Protein AF-A0A926T6Z1-F1 (afdb_monomer_lite)

Sequence (284 aa):
MKGFGYSREKSLIAKAIKTHDVAVVDKQISEFEQRISAKQMASLLFEVIETLPAEDKIWAYSNLLPQEALQEMYQEAVTLLYKLLIEHGFEAGRDFSTSEQGLKMSRQASETLLKELPADFQANFDDMVTSGVIVIQDESPIDVLEAQLGVPFVENLLQRIERRLPDLTDSEACTYLYNIFEGVEAQTGISVVDLVSSRLQGNKRLGKLFQMMEKGETEENIDWMFDLVCAAGGEAQLQPDPEDAGNWILSRQAIELLDKVYLGERPVASLIEAAELIEKLEEG

Radius of gyration: 25.49 Å; chains: 1; bounding box: 52×36×88 Å

Structure (mmCIF, N/CA/C/O backbone):
data_AF-A0A926T6Z1-F1
#
_entry.id   AF-A0A926T6Z1-F1
#
loop_
_atom_site.group_PDB
_atom_site.id
_atom_site.type_symbol
_atom_site.label_atom_id
_atom_site.label_alt_id
_atom_site.label_comp_id
_atom_site.label_asym_id
_atom_site.label_entity_id
_atom_site.label_seq_id
_atom_site.pdbx_PDB_ins_code
_atom_site.Cartn_x
_atom_site.Cartn_y
_atom_site.Cartn_z
_atom_site.occupancy
_atom_site.B_iso_or_equiv
_atom_site.auth_seq_id
_atom_site.auth_comp_id
_atom_site.auth_asym_id
_atom_site.auth_atom_id
_atom_site.pdbx_PDB_model_num
ATOM 1 N N . MET A 1 1 ? 9.199 7.256 -40.334 1.00 40.31 1 MET A N 1
ATOM 2 C CA . MET A 1 1 ? 10.397 8.127 -40.336 1.00 40.31 1 MET A CA 1
ATOM 3 C C . MET A 1 1 ? 11.540 7.355 -40.984 1.00 40.31 1 MET A C 1
ATOM 5 O O . MET A 1 1 ? 11.706 6.189 -40.666 1.00 40.31 1 MET A O 1
ATOM 9 N N . LYS A 1 2 ? 12.234 7.932 -41.975 1.00 37.78 2 LYS A N 1
ATOM 10 C CA . LYS A 1 2 ? 13.322 7.257 -42.708 1.00 37.78 2 LYS A CA 1
ATOM 11 C C . LYS A 1 2 ? 14.575 7.221 -41.824 1.00 37.78 2 LYS A C 1
ATOM 13 O O . LYS A 1 2 ? 15.067 8.283 -41.460 1.00 37.78 2 LYS A O 1
ATOM 18 N N . GLY A 1 3 ? 15.057 6.023 -41.490 1.00 43.31 3 GLY A N 1
ATOM 19 C CA . GLY A 1 3 ? 16.275 5.824 -40.704 1.00 43.31 3 GLY A CA 1
ATOM 20 C C . GLY A 1 3 ? 17.491 6.412 -41.417 1.00 43.31 3 GLY A C 1
ATOM 21 O O . GLY A 1 3 ? 17.829 5.998 -42.525 1.00 43.31 3 GLY A O 1
ATOM 22 N N . PHE A 1 4 ? 18.132 7.399 -40.796 1.00 51.03 4 PHE A N 1
ATOM 23 C CA . PHE A 1 4 ? 19.460 7.842 -41.206 1.00 51.03 4 PHE A CA 1
ATOM 24 C C . PHE A 1 4 ? 20.493 6.793 -40.765 1.00 51.03 4 PHE A C 1
ATOM 26 O O . PHE A 1 4 ? 20.407 6.230 -39.674 1.00 51.03 4 PHE A O 1
ATOM 33 N N . GLY A 1 5 ? 21.432 6.480 -41.660 1.00 63.22 5 GLY A N 1
ATOM 34 C CA . GLY A 1 5 ? 22.390 5.386 -41.522 1.00 63.22 5 GLY A CA 1
ATOM 35 C C . GLY A 1 5 ? 23.471 5.653 -40.479 1.00 63.22 5 GLY A C 1
ATOM 36 O O . GLY A 1 5 ? 24.547 6.121 -40.824 1.00 63.22 5 GLY A O 1
ATOM 37 N N . TYR A 1 6 ? 23.193 5.288 -39.230 1.00 79.62 6 TYR A N 1
ATOM 38 C CA . TYR A 1 6 ? 24.162 5.258 -38.128 1.00 79.62 6 TYR A CA 1
ATOM 39 C C . TYR A 1 6 ? 24.612 3.827 -37.796 1.00 79.62 6 TYR A C 1
ATOM 41 O O . TYR A 1 6 ? 24.846 3.489 -36.642 1.00 79.62 6 TYR A O 1
ATOM 49 N N . SER A 1 7 ? 24.666 2.920 -38.780 1.00 82.88 7 SER A N 1
ATOM 50 C CA . SER A 1 7 ? 24.918 1.490 -38.519 1.00 82.88 7 SER A CA 1
ATOM 51 C C . SER A 1 7 ? 26.255 1.237 -37.816 1.00 82.88 7 SER A C 1
ATOM 53 O O . SER A 1 7 ? 26.350 0.351 -36.965 1.00 82.88 7 SER A O 1
ATOM 55 N N . ARG A 1 8 ? 27.277 2.041 -38.131 1.00 87.81 8 ARG A N 1
ATOM 56 C CA . ARG A 1 8 ? 28.591 1.970 -37.489 1.00 87.81 8 ARG A CA 1
ATOM 57 C C . ARG A 1 8 ? 28.530 2.472 -36.050 1.00 87.81 8 ARG A C 1
ATOM 59 O O . ARG A 1 8 ? 29.040 1.802 -35.159 1.00 87.81 8 ARG A O 1
ATOM 66 N N . GLU A 1 9 ? 27.915 3.626 -35.831 1.00 89.19 9 GLU A N 1
ATOM 67 C CA . GLU A 1 9 ? 27.758 4.244 -34.517 1.00 89.19 9 GLU A CA 1
ATOM 68 C C . GLU A 1 9 ? 26.947 3.331 -33.588 1.00 89.19 9 GLU A C 1
ATOM 70 O O . GLU A 1 9 ? 27.399 3.040 -32.484 1.00 89.19 9 GLU A O 1
ATOM 75 N N . LYS A 1 10 ? 25.841 2.750 -34.077 1.00 91.00 10 LYS A N 1
ATOM 76 C CA . LYS A 1 10 ? 25.052 1.745 -33.345 1.00 91.00 10 LYS A CA 1
ATOM 77 C C . LYS A 1 10 ? 25.894 0.560 -32.891 1.00 91.00 10 LYS A C 1
ATOM 79 O O . LYS A 1 10 ? 25.838 0.169 -31.731 1.00 91.00 10 LYS A O 1
ATOM 84 N N . SER A 1 11 ? 26.703 0.002 -33.794 1.00 91.62 11 SER A N 1
ATOM 85 C CA . SER A 1 11 ? 27.570 -1.134 -33.469 1.00 91.62 11 SER A CA 1
ATOM 86 C C . SER A 1 11 ? 28.644 -0.778 -32.439 1.00 91.62 11 SER A C 1
ATOM 88 O O . SER A 1 11 ? 29.014 -1.641 -31.643 1.00 91.62 11 SER A O 1
ATOM 90 N N . LEU A 1 12 ? 29.172 0.448 -32.469 1.00 92.50 12 LEU A N 1
ATOM 91 C CA . LEU A 1 12 ? 30.180 0.907 -31.513 1.00 92.50 12 LEU A CA 1
ATOM 92 C C . LEU A 1 12 ? 29.571 1.127 -30.128 1.00 92.50 12 LEU A C 1
ATOM 94 O O . LEU A 1 12 ? 30.141 0.652 -29.152 1.00 92.50 12 LEU A O 1
ATOM 98 N N . ILE A 1 13 ? 28.394 1.753 -30.055 1.00 92.31 13 ILE A N 1
ATOM 99 C CA . ILE A 1 13 ? 27.649 1.932 -28.801 1.00 92.31 13 ILE A CA 1
ATOM 100 C C . ILE A 1 13 ? 27.274 0.567 -28.218 1.00 92.31 13 ILE A C 1
ATOM 102 O O . ILE A 1 13 ? 27.578 0.306 -27.063 1.00 92.31 13 ILE A O 1
ATOM 106 N N . ALA A 1 14 ? 26.715 -0.349 -29.017 1.00 93.00 14 ALA A N 1
ATOM 107 C CA . ALA A 1 14 ? 26.358 -1.691 -28.550 1.00 93.00 14 ALA A CA 1
ATOM 108 C C . ALA A 1 14 ? 27.569 -2.455 -27.991 1.00 93.00 14 ALA A C 1
ATOM 110 O O . ALA A 1 14 ? 27.465 -3.167 -26.997 1.00 93.00 14 ALA A O 1
ATOM 111 N N . LYS A 1 15 ? 28.738 -2.308 -28.626 1.00 94.00 15 LYS A N 1
ATOM 112 C CA . LYS A 1 15 ? 29.978 -2.931 -28.154 1.00 94.00 15 LYS A CA 1
ATOM 113 C C . LYS A 1 15 ? 30.497 -2.284 -26.870 1.00 94.00 15 LYS A C 1
ATOM 115 O O . LYS A 1 15 ? 31.029 -3.004 -26.035 1.00 94.00 15 LYS A O 1
ATOM 120 N N . ALA A 1 16 ? 30.369 -0.965 -26.738 1.00 93.25 16 ALA A N 1
ATOM 121 C CA . ALA A 1 16 ? 30.718 -0.251 -25.516 1.00 93.25 16 ALA A CA 1
ATOM 122 C C . ALA A 1 16 ? 29.797 -0.665 -24.360 1.00 93.25 16 ALA A C 1
ATOM 124 O O . ALA A 1 16 ? 30.285 -0.961 -23.281 1.00 93.25 16 ALA A O 1
ATOM 125 N N . ILE A 1 17 ? 28.488 -0.789 -24.599 1.00 92.25 17 ILE A N 1
ATOM 126 C CA . ILE A 1 17 ? 27.531 -1.227 -23.573 1.00 92.25 17 ILE A CA 1
ATOM 127 C C . ILE A 1 17 ? 27.892 -2.617 -23.040 1.00 92.25 17 ILE A C 1
ATOM 129 O O . ILE A 1 17 ? 27.922 -2.808 -21.834 1.00 92.25 17 ILE A O 1
ATOM 133 N N . LYS A 1 18 ? 28.296 -3.550 -23.909 1.00 92.06 18 LYS A N 1
ATOM 134 C CA . LYS A 1 18 ? 28.734 -4.905 -23.516 1.00 92.06 18 LYS A CA 1
ATOM 135 C C . LYS A 1 18 ? 29.949 -4.965 -22.590 1.00 92.06 18 LYS A C 1
ATOM 137 O O . LYS A 1 18 ? 30.283 -6.047 -22.117 1.00 92.06 18 LYS A O 1
ATOM 142 N N . THR A 1 19 ? 30.671 -3.863 -22.384 1.00 93.31 19 THR A N 1
ATOM 143 C CA . THR A 1 19 ? 31.770 -3.841 -21.410 1.00 93.31 19 THR A CA 1
ATOM 144 C C . THR A 1 19 ? 31.290 -3.560 -19.990 1.00 93.31 19 THR A C 1
ATOM 146 O O . THR A 1 19 ? 32.108 -3.665 -19.081 1.00 93.31 19 THR A O 1
ATOM 149 N N . HIS A 1 20 ? 30.018 -3.176 -19.808 1.00 88.38 20 HIS A N 1
ATOM 150 C CA . HIS A 1 20 ? 29.427 -2.726 -18.539 1.00 88.38 20 HIS A CA 1
ATOM 151 C C . HIS A 1 20 ? 30.291 -1.679 -17.809 1.00 88.38 20 HIS A C 1
ATOM 153 O O . HIS A 1 20 ? 30.367 -1.649 -16.583 1.00 88.38 20 HIS A O 1
ATOM 159 N N . ASP A 1 21 ? 30.949 -0.802 -18.575 1.00 92.00 21 ASP A N 1
ATOM 160 C CA . ASP A 1 21 ? 31.811 0.267 -18.062 1.00 92.00 21 ASP A CA 1
ATOM 161 C C . ASP A 1 21 ? 31.280 1.622 -18.539 1.00 92.00 21 ASP A C 1
ATOM 163 O O . ASP A 1 21 ? 31.359 1.960 -19.725 1.00 92.00 21 ASP A O 1
ATOM 167 N N . VAL A 1 22 ? 30.744 2.400 -17.597 1.00 89.44 22 VAL A N 1
ATOM 168 C CA . VAL A 1 22 ? 30.157 3.722 -17.854 1.00 89.44 22 VAL A CA 1
ATOM 169 C C . VAL A 1 22 ? 31.165 4.657 -18.519 1.00 89.44 22 VAL A C 1
ATOM 171 O O . VAL A 1 22 ? 30.815 5.336 -19.477 1.00 89.44 22 VAL A O 1
ATOM 174 N N . ALA A 1 23 ? 32.441 4.634 -18.121 1.00 92.19 23 ALA A N 1
ATOM 175 C CA . ALA A 1 23 ? 33.447 5.530 -18.689 1.00 92.19 23 ALA A CA 1
ATOM 176 C C . ALA A 1 23 ? 33.743 5.214 -20.165 1.00 92.19 23 ALA A C 1
ATOM 178 O O . ALA A 1 23 ? 34.025 6.116 -20.962 1.00 92.19 23 ALA A O 1
ATOM 179 N N . VAL A 1 24 ? 33.675 3.934 -20.547 1.00 92.75 24 VAL A N 1
ATOM 180 C CA . VAL A 1 24 ? 33.836 3.499 -21.944 1.00 92.75 24 VAL A CA 1
ATOM 181 C C . VAL A 1 24 ? 32.649 3.960 -22.784 1.00 92.75 24 VAL A C 1
ATOM 183 O O . VAL A 1 24 ? 32.845 4.455 -23.899 1.00 92.75 24 VAL A O 1
ATOM 186 N N . VAL A 1 25 ? 31.434 3.833 -22.249 1.00 91.00 25 VAL A N 1
ATOM 187 C CA . VAL A 1 25 ? 30.209 4.256 -22.935 1.00 91.00 25 VAL A CA 1
ATOM 188 C C . VAL A 1 25 ? 30.132 5.778 -23.046 1.00 91.00 25 VAL A C 1
ATOM 190 O O . VAL A 1 25 ? 29.943 6.279 -24.152 1.00 91.00 25 VAL A O 1
ATOM 193 N N . ASP A 1 26 ? 30.384 6.516 -21.967 1.00 90.81 26 ASP A N 1
ATOM 194 C CA . ASP A 1 26 ? 30.372 7.984 -21.934 1.00 90.81 26 ASP A CA 1
ATOM 195 C C . ASP A 1 26 ? 31.371 8.587 -22.908 1.00 90.81 26 ASP A C 1
ATOM 197 O O . ASP A 1 26 ? 31.056 9.533 -23.635 1.00 90.81 26 ASP A O 1
ATOM 201 N N . LYS A 1 27 ? 32.577 8.012 -22.979 1.00 92.62 27 LYS A N 1
ATOM 202 C CA . LYS A 1 27 ? 33.567 8.414 -23.977 1.00 92.62 27 LYS A CA 1
ATOM 203 C C . LYS A 1 27 ? 33.012 8.231 -25.387 1.00 92.62 27 LYS A C 1
ATOM 205 O O . LYS A 1 27 ? 33.147 9.123 -26.224 1.00 92.62 27 LYS A O 1
ATOM 210 N N . GLN A 1 28 ? 32.381 7.088 -25.648 1.00 91.56 28 GLN A N 1
ATOM 211 C CA . GLN A 1 28 ? 31.838 6.779 -26.963 1.00 91.56 28 GLN A CA 1
ATOM 212 C C . GLN A 1 28 ? 30.644 7.678 -27.327 1.00 91.56 28 GLN A C 1
ATOM 214 O O . GLN A 1 28 ? 30.549 8.104 -28.478 1.00 91.56 28 GLN A O 1
ATOM 219 N N . ILE A 1 29 ? 29.773 7.999 -26.364 1.00 89.12 29 ILE A N 1
ATOM 220 C CA . ILE A 1 29 ? 28.645 8.931 -26.517 1.00 89.12 29 ILE A CA 1
ATOM 221 C C . ILE A 1 29 ? 29.164 10.351 -26.773 1.00 89.12 29 ILE A C 1
ATOM 223 O O . ILE A 1 29 ? 28.780 10.967 -27.767 1.00 89.12 29 ILE A O 1
ATOM 227 N N . SER A 1 30 ? 30.109 10.829 -25.960 1.00 89.25 30 SER A N 1
ATOM 228 C CA . SER A 1 30 ? 30.698 12.173 -26.073 1.00 89.25 30 SER A CA 1
ATOM 229 C C . SER A 1 30 ? 31.347 12.418 -27.440 1.00 89.25 30 SER A C 1
ATOM 231 O O . SER A 1 30 ? 31.275 13.517 -27.989 1.00 89.25 30 SER A O 1
ATOM 233 N N . GLU A 1 31 ? 31.978 11.395 -28.027 1.00 90.44 31 GLU A N 1
ATOM 234 C CA . GLU A 1 31 ? 32.537 11.464 -29.384 1.00 90.44 31 GLU A CA 1
ATOM 235 C C . GLU A 1 31 ? 31.452 11.660 -30.461 1.00 90.44 31 GLU A C 1
ATOM 237 O O . GLU A 1 31 ? 31.697 12.309 -31.484 1.00 90.44 31 GLU A O 1
ATOM 242 N N . PHE A 1 32 ? 30.248 11.122 -30.253 1.00 88.12 32 PHE A N 1
ATOM 243 C CA . PHE A 1 32 ? 29.134 11.256 -31.193 1.00 88.12 32 PHE A CA 1
ATOM 244 C C . PHE A 1 32 ? 28.328 12.535 -30.990 1.00 88.12 32 PHE A C 1
ATOM 246 O O . PHE A 1 32 ? 27.926 13.143 -31.983 1.00 88.12 32 PHE A O 1
ATOM 253 N N . GLU A 1 33 ? 28.171 13.012 -29.758 1.00 87.75 33 GLU A N 1
ATOM 254 C CA . GLU A 1 33 ? 27.505 14.289 -29.459 1.00 87.75 33 GLU A CA 1
ATOM 255 C C . GLU A 1 33 ? 28.215 15.503 -30.080 1.00 87.75 33 GLU A C 1
ATOM 257 O O . GLU A 1 33 ? 27.587 16.520 -30.362 1.00 87.75 33 GLU A O 1
ATOM 262 N N . GLN A 1 34 ? 29.505 15.383 -30.417 1.00 89.88 34 GLN A N 1
ATOM 263 C CA . GLN A 1 34 ? 30.215 16.390 -31.221 1.00 89.88 34 GLN A CA 1
ATOM 264 C C . GLN A 1 34 ? 29.680 16.514 -32.658 1.00 89.88 34 GLN A C 1
ATOM 266 O O . GLN A 1 34 ? 29.968 17.492 -33.350 1.00 89.88 34 GLN A O 1
ATOM 271 N N . ARG A 1 35 ? 28.949 15.504 -33.145 1.00 88.62 35 ARG A N 1
ATOM 272 C CA . ARG A 1 35 ? 28.535 15.361 -34.550 1.00 88.62 35 ARG A CA 1
ATOM 273 C C . ARG A 1 35 ? 27.024 15.322 -34.745 1.00 88.62 35 ARG A C 1
ATOM 275 O O . ARG A 1 35 ? 26.569 15.615 -35.851 1.00 88.62 35 ARG A O 1
ATOM 282 N N . ILE A 1 36 ? 26.259 14.941 -33.725 1.00 87.44 36 ILE A N 1
ATOM 283 C CA . ILE A 1 36 ? 24.796 14.859 -33.777 1.00 87.44 36 ILE A CA 1
ATOM 284 C C . ILE A 1 36 ? 24.175 15.587 -32.588 1.00 87.44 36 ILE A C 1
ATOM 286 O O . ILE A 1 36 ? 24.788 15.721 -31.536 1.00 87.44 36 ILE A O 1
ATOM 290 N N . SER A 1 37 ? 22.941 16.067 -32.753 1.00 83.94 37 SER A N 1
ATOM 291 C CA . SER A 1 37 ? 22.220 16.713 -31.649 1.00 83.94 37 SER A CA 1
ATOM 292 C C . SER A 1 37 ? 21.901 15.724 -30.523 1.00 83.94 37 SER A C 1
ATOM 294 O O . SER A 1 37 ? 21.675 14.542 -30.784 1.00 83.94 37 SER A O 1
ATOM 296 N N . ALA A 1 38 ? 21.756 16.224 -29.292 1.00 75.50 38 ALA A N 1
ATOM 297 C CA . ALA A 1 38 ? 21.349 15.422 -28.133 1.00 75.50 38 ALA A CA 1
ATOM 298 C C . ALA A 1 38 ? 20.068 14.604 -28.395 1.00 75.50 38 ALA A C 1
ATOM 300 O O . ALA A 1 38 ? 19.992 13.425 -28.069 1.00 75.50 38 ALA A O 1
ATOM 301 N N . LYS A 1 39 ? 19.082 15.184 -29.097 1.00 72.31 39 LYS A N 1
ATOM 302 C CA . LYS A 1 39 ? 17.850 14.475 -29.485 1.00 72.31 39 LYS A CA 1
ATOM 303 C C . LYS A 1 39 ? 18.114 13.291 -30.425 1.00 72.31 39 LYS A C 1
ATOM 305 O O . LYS A 1 39 ? 17.459 12.258 -30.318 1.00 72.31 39 LYS A O 1
ATOM 310 N N . GLN A 1 40 ? 19.051 13.436 -31.362 1.00 81.62 40 GLN A N 1
ATOM 311 C CA . GLN A 1 40 ? 19.446 12.343 -32.256 1.00 81.62 40 GLN A CA 1
ATOM 312 C C . GLN A 1 40 ? 20.262 11.280 -31.514 1.00 81.62 40 GLN A C 1
ATOM 314 O O . GLN A 1 40 ? 20.083 10.101 -31.798 1.00 81.62 40 GLN A O 1
ATOM 319 N N . MET A 1 41 ? 21.105 11.683 -30.559 1.00 85.31 41 MET A N 1
ATOM 320 C CA . MET A 1 41 ? 21.872 10.767 -29.714 1.00 85.31 41 MET A CA 1
ATOM 321 C C . MET A 1 41 ? 20.959 9.933 -28.810 1.00 85.31 41 MET A C 1
ATOM 323 O O . MET A 1 41 ? 21.095 8.715 -28.780 1.00 85.31 41 MET A O 1
ATOM 327 N N . ALA A 1 42 ? 19.968 10.555 -28.165 1.00 76.44 42 ALA A N 1
ATOM 328 C CA . ALA A 1 42 ? 18.963 9.852 -27.368 1.00 76.44 42 ALA A CA 1
ATOM 329 C C . ALA A 1 42 ? 18.190 8.825 -28.213 1.00 76.44 42 ALA A C 1
ATOM 331 O O . ALA A 1 42 ? 18.109 7.657 -27.849 1.00 76.44 42 ALA A O 1
ATOM 332 N N . SER A 1 43 ? 17.702 9.223 -29.396 1.00 76.75 43 SER A N 1
ATOM 333 C CA . SER A 1 43 ? 17.035 8.297 -30.327 1.00 76.75 43 SER A CA 1
ATOM 334 C C . SER A 1 43 ? 17.948 7.139 -30.748 1.00 76.75 43 SER A C 1
ATOM 336 O O . SER A 1 43 ? 17.488 6.009 -30.872 1.00 76.75 43 SER A O 1
ATOM 338 N N . LEU A 1 44 ? 19.239 7.409 -30.966 1.00 85.50 44 LEU A N 1
ATOM 339 C CA . LEU A 1 44 ? 20.227 6.394 -31.319 1.00 85.50 44 LEU A CA 1
ATOM 340 C C . LEU A 1 44 ? 20.484 5.422 -30.161 1.00 85.50 44 LEU A C 1
ATOM 342 O O . LEU A 1 44 ? 20.578 4.224 -30.408 1.00 85.50 44 LEU A O 1
ATOM 346 N N . LEU A 1 45 ? 20.576 5.922 -28.925 1.00 83.94 45 LEU A N 1
ATOM 347 C CA . LEU A 1 45 ? 20.732 5.105 -27.720 1.00 83.94 45 LEU A CA 1
ATOM 348 C C . LEU A 1 45 ? 19.538 4.177 -27.531 1.00 83.94 45 LEU A C 1
ATOM 350 O O . LEU A 1 45 ? 19.753 2.978 -27.407 1.00 83.94 45 LEU A O 1
ATOM 354 N N . PHE A 1 46 ? 18.307 4.689 -27.615 1.00 81.62 46 PHE A N 1
ATOM 355 C CA . PHE A 1 46 ? 17.108 3.847 -27.546 1.00 81.62 46 PHE A CA 1
ATOM 356 C C . PHE A 1 46 ? 17.116 2.766 -28.631 1.00 81.62 46 PHE A C 1
ATOM 358 O O . PHE A 1 46 ? 16.961 1.589 -28.327 1.00 81.62 46 PHE A O 1
ATOM 365 N N . GLU A 1 47 ? 17.397 3.128 -29.887 1.00 85.25 47 GLU A N 1
ATOM 366 C CA . GLU A 1 47 ? 17.481 2.150 -30.979 1.00 85.25 47 GLU A CA 1
ATOM 367 C C . GLU A 1 47 ? 18.577 1.094 -30.769 1.00 85.25 47 GLU A C 1
ATOM 369 O O . GLU A 1 47 ? 18.423 -0.033 -31.235 1.00 85.25 47 GLU A O 1
ATOM 374 N N . VAL A 1 48 ? 19.694 1.439 -30.121 1.00 89.75 48 VAL A N 1
ATOM 375 C CA . VAL A 1 48 ? 20.747 0.471 -29.783 1.00 89.75 48 VAL A CA 1
ATOM 376 C C . VAL A 1 48 ? 20.292 -0.428 -28.647 1.00 89.75 48 VAL A C 1
ATOM 378 O O . VAL A 1 48 ? 20.369 -1.646 -28.803 1.00 89.75 48 VAL A O 1
ATOM 381 N N . ILE A 1 49 ? 19.804 0.157 -27.551 1.00 85.69 49 ILE A N 1
ATOM 382 C CA . ILE A 1 49 ? 19.365 -0.567 -26.358 1.00 85.69 49 ILE A CA 1
ATOM 383 C C . ILE A 1 49 ? 18.306 -1.599 -26.742 1.00 85.69 49 ILE A C 1
ATOM 385 O O . ILE A 1 49 ? 18.470 -2.764 -26.405 1.00 85.69 49 ILE A O 1
ATOM 389 N N . GLU A 1 50 ? 17.322 -1.244 -27.573 1.00 81.94 50 GLU A N 1
ATOM 390 C CA . GLU A 1 50 ? 16.279 -2.168 -28.048 1.00 81.94 50 GLU A CA 1
ATOM 391 C C . GLU A 1 50 ? 16.814 -3.431 -28.747 1.00 81.94 50 GLU A C 1
ATOM 393 O O . GLU A 1 50 ? 16.164 -4.478 -28.729 1.00 81.94 50 GLU A O 1
ATOM 398 N N . THR A 1 51 ? 18.017 -3.369 -29.323 1.00 85.50 51 THR A N 1
ATOM 399 C CA . THR A 1 51 ? 18.653 -4.503 -30.020 1.00 85.50 51 THR A CA 1
ATOM 400 C C . THR A 1 51 ? 19.570 -5.351 -29.137 1.00 85.50 51 THR A C 1
ATOM 402 O O . THR A 1 51 ? 20.116 -6.350 -29.613 1.00 85.50 51 THR A O 1
ATOM 405 N N . LEU A 1 52 ? 19.783 -4.957 -27.880 1.00 84.19 52 LEU A N 1
ATOM 406 C CA . LEU A 1 52 ? 20.669 -5.660 -26.956 1.00 84.19 52 LEU A CA 1
ATOM 407 C C . LEU A 1 52 ? 19.982 -6.867 -26.286 1.00 84.19 52 LEU A C 1
ATOM 409 O O . LEU A 1 52 ? 18.755 -6.904 -26.180 1.00 84.19 52 LEU A O 1
ATOM 413 N N . PRO A 1 53 ? 20.758 -7.861 -25.817 1.00 78.94 53 PRO A N 1
ATOM 414 C CA . PRO A 1 53 ? 20.275 -8.877 -24.880 1.00 78.94 53 PRO A CA 1
ATOM 415 C C . PRO A 1 53 ? 19.738 -8.256 -23.580 1.00 78.94 53 PRO A C 1
ATOM 417 O O . PRO A 1 53 ? 20.139 -7.152 -23.216 1.00 78.94 53 PRO A O 1
ATOM 420 N N . ALA A 1 54 ? 18.880 -8.982 -22.858 1.00 68.94 54 ALA A N 1
ATOM 421 C CA . ALA A 1 54 ? 18.220 -8.504 -21.639 1.00 68.94 54 ALA A CA 1
ATOM 422 C C . ALA A 1 54 ? 19.191 -7.977 -20.567 1.00 68.94 54 ALA A C 1
ATOM 424 O O . ALA A 1 54 ? 19.022 -6.864 -20.078 1.00 68.94 54 ALA A O 1
ATOM 425 N N . GLU A 1 55 ? 20.256 -8.724 -20.268 1.00 73.25 55 GLU A N 1
ATOM 426 C CA . GLU A 1 55 ? 21.277 -8.326 -19.286 1.00 73.25 55 GLU A CA 1
ATOM 427 C C . GLU A 1 55 ? 21.924 -6.971 -19.636 1.00 73.25 55 GLU A C 1
ATOM 429 O O . GLU A 1 55 ? 22.024 -6.076 -18.797 1.00 73.25 55 GLU A O 1
ATOM 434 N N . ASP A 1 56 ? 22.287 -6.784 -20.908 1.00 82.62 56 ASP A N 1
ATOM 435 C CA . ASP A 1 56 ? 22.883 -5.546 -21.415 1.00 82.62 56 ASP A CA 1
ATOM 436 C C . ASP A 1 56 ? 21.872 -4.386 -21.448 1.00 82.62 56 ASP A C 1
ATOM 438 O O . ASP A 1 56 ? 22.249 -3.234 -21.219 1.00 82.62 56 ASP A O 1
ATOM 442 N N . LYS A 1 57 ? 20.589 -4.673 -21.721 1.00 79.62 57 LYS A N 1
ATOM 443 C CA . LYS A 1 57 ? 19.493 -3.692 -21.655 1.00 79.62 57 LYS A CA 1
ATOM 444 C C . LYS A 1 57 ? 19.311 -3.171 -20.238 1.00 79.62 57 LYS A C 1
ATOM 446 O O . LYS A 1 57 ? 19.306 -1.959 -20.050 1.00 79.62 57 LYS A O 1
ATOM 451 N N . ILE A 1 58 ? 19.195 -4.071 -19.259 1.00 71.81 58 ILE A N 1
ATOM 452 C CA . ILE A 1 58 ? 19.020 -3.722 -17.843 1.00 71.81 58 ILE A CA 1
ATOM 453 C C . ILE A 1 58 ? 20.180 -2.838 -17.389 1.00 71.81 58 ILE A C 1
ATOM 455 O O . ILE A 1 58 ? 19.949 -1.745 -16.875 1.00 71.81 58 ILE A O 1
ATOM 459 N N . TRP A 1 59 ? 21.422 -3.254 -17.663 1.00 83.81 59 TRP A N 1
ATOM 460 C CA . TRP A 1 59 ? 22.593 -2.451 -17.316 1.00 83.81 59 TRP A CA 1
ATOM 461 C C . TRP A 1 59 ? 22.561 -1.066 -17.980 1.00 83.81 59 TRP A C 1
ATOM 463 O O . TRP A 1 59 ? 22.801 -0.060 -17.308 1.00 83.81 59 TRP A O 1
ATOM 473 N N . ALA A 1 60 ? 22.242 -0.999 -19.278 1.00 84.75 60 ALA A N 1
ATOM 474 C CA . ALA A 1 60 ? 22.188 0.255 -20.024 1.00 84.75 60 ALA A CA 1
ATOM 475 C C . ALA A 1 60 ? 21.111 1.202 -19.490 1.00 84.75 60 ALA A C 1
ATOM 477 O O . ALA A 1 60 ? 21.381 2.390 -19.330 1.00 84.75 60 ALA A O 1
ATOM 478 N N . TYR A 1 61 ? 19.920 0.689 -19.175 1.00 77.38 61 TYR A N 1
ATOM 479 C CA . TYR A 1 61 ? 18.880 1.479 -18.532 1.00 77.38 61 TYR A CA 1
ATOM 480 C C . TYR A 1 61 ? 19.392 2.008 -17.186 1.00 77.38 61 TYR A C 1
ATOM 482 O O . TYR A 1 61 ? 19.494 3.219 -17.023 1.00 77.38 61 TYR A O 1
ATOM 490 N N . SER A 1 62 ? 19.842 1.144 -16.274 1.00 72.62 62 SER A N 1
ATOM 491 C CA . SER A 1 62 ? 20.252 1.559 -14.925 1.00 72.62 62 SER A CA 1
ATOM 492 C C . SER A 1 62 ? 21.428 2.542 -14.863 1.00 72.62 62 SER A C 1
ATOM 494 O O . SER A 1 62 ? 21.559 3.239 -13.859 1.00 72.62 62 SER A O 1
ATOM 496 N N . ASN A 1 63 ? 22.294 2.591 -15.884 1.00 81.94 63 ASN A N 1
ATOM 497 C CA . ASN A 1 63 ? 23.544 3.361 -15.830 1.00 81.94 63 ASN A CA 1
ATOM 498 C C . ASN A 1 63 ? 23.653 4.501 -16.851 1.00 81.94 63 ASN A C 1
ATOM 500 O O . ASN A 1 63 ? 24.476 5.390 -16.649 1.00 81.94 63 ASN A O 1
ATOM 504 N N . LEU A 1 64 ? 22.891 4.476 -17.951 1.00 82.12 64 LEU A N 1
ATOM 505 C CA . LEU A 1 64 ? 23.045 5.449 -19.046 1.00 82.12 64 LEU A CA 1
ATOM 506 C C . LEU A 1 64 ? 21.870 6.410 -19.184 1.00 82.12 64 LEU A C 1
ATOM 508 O O . LEU A 1 64 ? 22.022 7.480 -19.776 1.00 82.12 64 LEU A O 1
ATOM 512 N N . LEU A 1 65 ? 20.691 6.033 -18.694 1.00 71.38 65 LEU A N 1
ATOM 513 C CA . LEU A 1 65 ? 19.559 6.944 -18.658 1.00 71.38 65 LEU A CA 1
ATOM 514 C C . LEU A 1 65 ? 19.570 7.740 -17.345 1.00 71.38 65 LEU A C 1
ATOM 516 O O . LEU A 1 65 ? 19.932 7.193 -16.301 1.00 71.38 65 LEU A O 1
ATOM 520 N N . PRO A 1 66 ? 19.144 9.018 -17.372 1.00 70.50 66 PRO A N 1
ATOM 521 C CA . PRO A 1 66 ? 18.856 9.760 -16.150 1.00 70.50 66 PRO A CA 1
ATOM 522 C C . PRO A 1 66 ? 17.888 8.961 -15.273 1.00 70.50 66 PRO A C 1
ATOM 524 O O . PRO A 1 66 ? 16.944 8.358 -15.794 1.00 70.50 66 PRO A O 1
ATOM 527 N N . GLN A 1 67 ? 18.106 8.954 -13.957 1.00 65.75 67 GLN A N 1
ATOM 528 C CA . GLN A 1 67 ? 17.270 8.175 -13.039 1.00 65.75 67 GLN A CA 1
ATOM 529 C C . GLN A 1 67 ? 15.793 8.566 -13.134 1.00 65.75 67 GLN A C 1
ATOM 531 O O . GLN A 1 67 ? 14.924 7.701 -13.048 1.00 65.75 67 GLN A O 1
ATOM 536 N N . GLU A 1 68 ? 15.512 9.840 -13.401 1.00 68.75 68 GLU A N 1
ATOM 537 C CA . GLU A 1 68 ? 14.161 10.365 -13.584 1.00 68.75 68 GLU A CA 1
ATOM 538 C C . GLU A 1 68 ? 13.471 9.722 -14.797 1.00 68.75 68 GLU A C 1
ATOM 540 O O . GLU A 1 68 ? 12.312 9.323 -14.718 1.00 68.75 68 GLU A O 1
ATOM 545 N N . ALA A 1 69 ? 14.202 9.537 -15.903 1.00 64.88 69 ALA A N 1
ATOM 546 C CA . ALA A 1 69 ? 13.671 8.898 -17.106 1.00 64.88 69 ALA A CA 1
ATOM 547 C C . ALA A 1 69 ? 13.410 7.396 -16.895 1.00 64.88 69 ALA A C 1
ATOM 549 O O . ALA A 1 69 ? 12.443 6.862 -17.439 1.00 64.88 69 ALA A O 1
ATOM 550 N N . LEU A 1 70 ? 14.233 6.714 -16.084 1.00 64.94 70 LEU A N 1
ATOM 551 C CA . LEU A 1 70 ? 13.943 5.330 -15.691 1.00 64.94 70 LEU A CA 1
ATOM 552 C C . LEU A 1 70 ? 12.689 5.233 -14.842 1.00 64.94 70 LEU A C 1
ATOM 554 O O . LEU A 1 70 ? 11.877 4.339 -15.063 1.00 64.94 70 LEU A O 1
ATOM 558 N N . GLN A 1 71 ? 12.552 6.128 -13.865 1.00 66.44 71 GLN A N 1
ATOM 559 C CA . GLN A 1 71 ? 11.403 6.142 -12.969 1.00 66.44 71 GLN A CA 1
ATOM 560 C C . GLN A 1 71 ? 10.106 6.391 -13.739 1.00 66.44 71 GLN A C 1
ATOM 562 O O . GLN A 1 71 ? 9.130 5.685 -13.503 1.00 66.44 71 GLN A O 1
ATOM 567 N N . GLU A 1 72 ? 10.093 7.315 -14.703 1.00 68.94 72 GLU A N 1
ATOM 568 C CA . GLU A 1 72 ? 8.922 7.548 -15.560 1.00 68.94 72 GLU A CA 1
ATOM 569 C C . GLU A 1 72 ? 8.549 6.306 -16.383 1.00 68.94 72 GLU A C 1
ATOM 571 O O . GLU A 1 72 ? 7.393 5.880 -16.365 1.00 68.94 72 GLU A O 1
ATOM 576 N N . MET A 1 73 ? 9.525 5.681 -17.053 1.00 67.38 73 MET A N 1
ATOM 577 C CA . MET A 1 73 ? 9.287 4.454 -17.828 1.00 67.38 73 MET A CA 1
ATOM 578 C C . MET A 1 73 ? 8.786 3.306 -16.947 1.00 67.38 73 MET A C 1
ATOM 580 O O . MET A 1 73 ? 7.894 2.552 -17.338 1.00 67.38 73 MET A O 1
ATOM 584 N N . TYR A 1 74 ? 9.352 3.181 -15.749 1.00 71.69 74 TYR A N 1
ATOM 585 C CA . TYR A 1 74 ? 8.952 2.184 -14.769 1.00 71.69 74 TYR A CA 1
ATOM 586 C C . TYR A 1 74 ? 7.507 2.388 -14.312 1.00 71.69 74 TYR A C 1
ATOM 588 O O . TYR A 1 74 ? 6.708 1.452 -14.336 1.00 71.69 74 TYR A O 1
ATOM 596 N N . GLN A 1 75 ? 7.153 3.621 -13.948 1.00 72.06 75 GLN A N 1
ATOM 597 C CA . GLN A 1 75 ? 5.801 3.973 -13.522 1.00 72.06 75 GLN A CA 1
ATOM 598 C C . GLN A 1 75 ? 4.775 3.731 -14.631 1.00 72.06 75 GLN A C 1
ATOM 600 O O . GLN A 1 75 ? 3.685 3.225 -14.360 1.00 72.06 75 GLN A O 1
ATOM 605 N N . GLU A 1 76 ? 5.119 4.021 -15.888 1.00 74.06 76 GLU A N 1
ATOM 606 C CA . GLU A 1 76 ? 4.250 3.724 -17.028 1.00 74.06 76 GLU A CA 1
ATOM 607 C C . GLU A 1 76 ? 4.036 2.212 -17.199 1.00 74.06 76 GLU A C 1
ATOM 609 O O . GLU A 1 76 ? 2.894 1.766 -17.343 1.00 74.06 76 GLU A O 1
ATOM 614 N N . ALA A 1 77 ? 5.102 1.411 -17.108 1.00 74.50 77 ALA A N 1
ATOM 615 C CA . ALA A 1 77 ? 5.015 -0.045 -17.197 1.00 74.50 77 ALA A CA 1
ATOM 616 C C . ALA A 1 77 ? 4.169 -0.644 -16.063 1.00 74.50 77 ALA A C 1
ATOM 618 O O . ALA A 1 77 ? 3.251 -1.424 -16.323 1.00 74.50 77 ALA A O 1
ATOM 619 N N . VAL A 1 78 ? 4.419 -0.234 -14.816 1.00 78.19 78 VAL A N 1
ATOM 620 C CA . VAL A 1 78 ? 3.632 -0.664 -13.651 1.00 78.19 78 VAL A CA 1
ATOM 621 C C . VAL A 1 78 ? 2.169 -0.249 -13.803 1.00 78.19 78 VAL A C 1
ATOM 623 O O . VAL A 1 78 ? 1.285 -1.074 -13.598 1.00 78.19 78 VAL A O 1
ATOM 626 N N . THR A 1 79 ? 1.892 0.978 -14.254 1.00 80.56 79 THR A N 1
ATOM 627 C CA . THR A 1 79 ? 0.520 1.461 -14.497 1.00 80.56 79 THR A CA 1
ATOM 628 C C . THR A 1 79 ? -0.211 0.624 -15.549 1.00 80.56 79 THR A C 1
ATOM 630 O O . THR A 1 79 ? -1.406 0.352 -15.410 1.00 80.56 79 THR A O 1
ATOM 633 N N . LEU A 1 80 ? 0.476 0.223 -16.622 1.00 81.06 80 LEU A N 1
ATOM 634 C CA . LEU A 1 80 ? -0.103 -0.631 -17.661 1.00 81.06 80 LEU A CA 1
ATOM 635 C C . LEU A 1 80 ? -0.425 -2.026 -17.122 1.00 81.06 80 LEU A C 1
ATOM 637 O O . LEU A 1 80 ? -1.532 -2.516 -17.345 1.00 81.06 80 LEU A O 1
ATOM 641 N N . LEU A 1 81 ? 0.503 -2.631 -16.378 1.00 82.00 81 LEU A N 1
ATOM 642 C CA . LEU A 1 81 ? 0.285 -3.926 -15.730 1.00 82.00 81 LEU A CA 1
ATOM 643 C C . LEU A 1 81 ? -0.876 -3.864 -14.733 1.00 82.00 81 LEU A C 1
ATOM 645 O O . LEU A 1 81 ? -1.743 -4.732 -14.751 1.00 82.00 81 LEU A O 1
ATOM 649 N N . TYR A 1 82 ? -0.940 -2.801 -13.933 1.00 87.25 82 TYR A N 1
ATOM 650 C CA . TYR A 1 82 ? -2.012 -2.562 -12.969 1.00 87.25 82 TYR A CA 1
ATOM 651 C C . TYR A 1 82 ? -3.388 -2.531 -13.652 1.00 87.25 82 TYR A C 1
ATOM 653 O O . TYR A 1 82 ? -4.314 -3.225 -13.235 1.00 87.25 82 TYR A O 1
ATOM 661 N N . LYS A 1 83 ? -3.527 -1.782 -14.755 1.00 85.25 83 LYS A N 1
ATOM 662 C CA . LYS A 1 83 ? -4.777 -1.737 -15.535 1.00 85.25 83 LYS A CA 1
ATOM 663 C C . LYS A 1 83 ? -5.138 -3.095 -16.123 1.00 85.25 83 LYS A C 1
ATOM 665 O O . LYS A 1 83 ? -6.295 -3.497 -16.045 1.00 85.25 83 LYS A O 1
ATOM 670 N N . LEU A 1 84 ? -4.153 -3.798 -16.677 1.00 86.88 84 LEU A N 1
ATOM 671 C CA . LEU A 1 84 ? -4.366 -5.104 -17.289 1.00 86.88 84 LEU A CA 1
ATOM 672 C C . LEU A 1 84 ? -4.867 -6.127 -16.260 1.00 86.88 84 LEU A C 1
ATOM 674 O O . LEU A 1 84 ? -5.770 -6.903 -16.563 1.00 86.88 84 LEU A O 1
ATOM 678 N N . LEU A 1 85 ? -4.341 -6.096 -15.034 1.00 89.69 85 LEU A N 1
ATOM 679 C CA . LEU A 1 85 ? -4.797 -6.954 -13.938 1.00 89.69 85 LEU A CA 1
ATOM 680 C C . LEU A 1 85 ? -6.260 -6.673 -13.561 1.00 89.69 85 LEU A C 1
ATOM 682 O O . LEU A 1 85 ? -7.052 -7.612 -13.468 1.00 89.69 85 LEU A O 1
ATOM 686 N N . ILE A 1 86 ? -6.652 -5.399 -13.448 1.00 89.56 86 ILE A N 1
ATOM 687 C CA . ILE A 1 86 ? -8.057 -5.015 -13.211 1.00 89.56 86 ILE A CA 1
ATOM 688 C C . ILE A 1 86 ? -8.966 -5.509 -14.341 1.00 89.56 86 ILE A C 1
ATOM 690 O O . ILE A 1 86 ? -10.039 -6.052 -14.081 1.00 89.56 86 ILE A O 1
ATOM 694 N N . GLU A 1 87 ? -8.553 -5.343 -15.599 1.00 88.50 87 GLU A N 1
ATOM 695 C CA . GLU A 1 87 ? -9.329 -5.788 -16.766 1.00 88.50 87 GLU A CA 1
ATOM 696 C C . GLU A 1 87 ? -9.564 -7.307 -16.776 1.00 88.50 87 GLU A C 1
ATOM 698 O O . GLU A 1 87 ? -10.591 -7.767 -17.278 1.00 88.50 87 GLU A O 1
ATOM 703 N N . HIS A 1 88 ? -8.661 -8.077 -16.165 1.00 87.81 88 HIS A N 1
ATOM 704 C CA . HIS A 1 88 ? -8.787 -9.527 -15.992 1.00 87.81 88 HIS A CA 1
ATOM 705 C C . HIS A 1 88 ? -9.564 -9.935 -14.731 1.00 87.81 88 HIS A C 1
ATOM 707 O O . HIS A 1 88 ? -9.718 -11.127 -14.464 1.00 87.81 88 HIS A O 1
ATOM 713 N N . GLY A 1 89 ? -10.101 -8.967 -13.985 1.00 89.25 89 GLY A N 1
ATOM 714 C CA . GLY A 1 89 ? -10.934 -9.204 -12.810 1.00 89.25 89 GLY A CA 1
ATOM 715 C C . GLY A 1 89 ? -10.158 -9.473 -11.523 1.00 89.25 89 GLY A C 1
ATOM 716 O O . GLY A 1 89 ? -10.766 -9.948 -10.567 1.00 89.25 89 GLY A O 1
ATOM 717 N N . PHE A 1 90 ? -8.854 -9.180 -11.488 1.00 90.81 90 PHE A N 1
ATOM 718 C CA . PHE A 1 90 ? -8.080 -9.205 -10.248 1.00 90.81 90 PHE A CA 1
ATOM 719 C C . PHE A 1 90 ? -8.370 -7.962 -9.405 1.00 90.81 90 PHE A C 1
ATOM 721 O O . PHE A 1 90 ? -8.578 -6.864 -9.930 1.00 90.81 90 PHE A O 1
ATOM 728 N N . GLU A 1 91 ? -8.360 -8.132 -8.089 1.00 90.00 91 GLU A N 1
ATOM 729 C CA . GLU A 1 91 ? -8.661 -7.082 -7.124 1.00 90.00 91 GLU A CA 1
ATOM 730 C C . GLU A 1 91 ? -7.376 -6.435 -6.585 1.00 90.00 91 GLU A C 1
ATOM 732 O O . GLU A 1 91 ? -6.519 -7.098 -5.999 1.00 90.00 91 GLU A O 1
ATOM 737 N N . ALA A 1 92 ? -7.243 -5.119 -6.762 1.00 89.00 92 ALA A N 1
ATOM 738 C CA . ALA A 1 92 ? -6.122 -4.359 -6.215 1.00 89.00 92 ALA A CA 1
ATOM 739 C C . ALA A 1 92 ? -6.116 -4.394 -4.675 1.00 89.00 92 ALA A C 1
ATOM 741 O O . ALA A 1 92 ? -7.164 -4.332 -4.034 1.00 89.00 92 ALA A O 1
ATOM 742 N N . GLY A 1 93 ? -4.930 -4.510 -4.085 1.00 84.88 93 GLY A N 1
ATOM 743 C CA . GLY A 1 93 ? -4.697 -4.719 -2.657 1.00 84.88 93 GLY A CA 1
ATOM 744 C C . GLY A 1 93 ? -4.892 -6.165 -2.175 1.00 84.88 93 GLY A C 1
ATOM 745 O O . GLY A 1 93 ? -4.325 -6.528 -1.144 1.00 84.88 93 GLY A O 1
ATOM 746 N N . ARG A 1 94 ? -5.628 -7.006 -2.923 1.00 85.69 94 ARG A N 1
ATOM 747 C CA . ARG A 1 94 ? -5.827 -8.441 -2.631 1.00 85.69 94 ARG A CA 1
ATOM 748 C C . ARG A 1 94 ? -4.961 -9.347 -3.499 1.00 85.69 94 ARG A C 1
ATOM 750 O O . ARG A 1 94 ? -4.240 -10.198 -2.979 1.00 85.69 94 ARG A O 1
ATOM 757 N N . ASP A 1 95 ? -5.085 -9.185 -4.810 1.00 88.25 95 ASP A N 1
ATOM 758 C CA . ASP A 1 95 ? -4.417 -10.002 -5.820 1.00 88.25 95 ASP A CA 1
ATOM 759 C C . ASP A 1 95 ? -3.131 -9.356 -6.325 1.00 88.25 95 ASP A C 1
ATOM 761 O O . ASP A 1 95 ? -2.273 -10.053 -6.859 1.00 88.25 95 ASP A O 1
ATOM 765 N N . PHE A 1 96 ? -2.993 -8.038 -6.193 1.00 90.31 96 PHE A N 1
ATOM 766 C CA . PHE A 1 96 ? -1.785 -7.300 -6.548 1.00 90.31 96 PHE A CA 1
ATOM 767 C C . PHE A 1 96 ? -1.750 -5.929 -5.872 1.00 90.31 96 PHE A C 1
ATOM 769 O O . PHE A 1 96 ? -2.796 -5.385 -5.533 1.00 90.31 96 PHE A O 1
ATOM 776 N N . SER A 1 97 ? -0.562 -5.360 -5.700 1.00 87.94 97 SER A N 1
ATOM 777 C CA . SER A 1 97 ? -0.356 -4.007 -5.173 1.00 87.94 97 SER A CA 1
ATOM 778 C C . SER A 1 97 ? 0.986 -3.438 -5.623 1.00 87.94 97 SER A C 1
ATOM 780 O O . SER A 1 97 ? 1.895 -4.175 -6.014 1.00 87.94 97 SER A O 1
ATOM 782 N N . THR A 1 98 ? 1.131 -2.117 -5.572 1.00 83.38 98 THR A N 1
ATOM 783 C CA . THR A 1 98 ? 2.401 -1.439 -5.869 1.00 83.38 98 THR A CA 1
ATOM 784 C C . THR A 1 98 ? 3.089 -0.999 -4.587 1.00 83.38 98 THR A C 1
ATOM 786 O O . THR A 1 98 ? 2.455 -0.361 -3.756 1.00 83.38 98 THR A O 1
ATOM 789 N N . SER A 1 99 ? 4.386 -1.269 -4.456 1.00 73.19 99 SER A N 1
ATOM 790 C CA . SER A 1 99 ? 5.233 -0.729 -3.389 1.00 73.19 99 SER A CA 1
ATOM 791 C C . SER A 1 99 ? 6.514 -0.113 -3.956 1.00 73.19 99 SER A C 1
ATOM 793 O O . SER A 1 99 ? 6.793 -0.214 -5.152 1.00 73.19 99 SER A O 1
ATOM 795 N N . GLU A 1 100 ? 7.345 0.478 -3.092 1.00 67.06 100 GLU A N 1
ATOM 796 C CA . GLU A 1 100 ? 8.680 0.974 -3.472 1.00 67.06 100 GLU A CA 1
ATOM 797 C C . GLU A 1 100 ? 9.579 -0.108 -4.097 1.00 67.06 100 GLU A C 1
ATOM 799 O O . GLU A 1 100 ? 10.463 0.189 -4.895 1.00 67.06 100 GLU A O 1
ATOM 804 N N . GLN A 1 101 ? 9.346 -1.373 -3.738 1.00 65.50 101 GLN A N 1
ATOM 805 C CA . GLN A 1 101 ? 10.086 -2.534 -4.246 1.00 65.50 101 GLN A CA 1
ATOM 806 C C . GLN A 1 101 ? 9.544 -3.023 -5.595 1.00 65.50 101 GLN A C 1
ATOM 808 O O . GLN A 1 101 ? 10.225 -3.771 -6.287 1.00 65.50 101 GLN A O 1
ATOM 813 N N . GLY A 1 102 ? 8.338 -2.591 -5.966 1.00 76.44 102 GLY A N 1
ATOM 814 C CA . GLY A 1 102 ? 7.719 -2.846 -7.254 1.00 76.44 102 GLY A CA 1
ATOM 815 C C . GLY A 1 102 ? 6.316 -3.424 -7.180 1.00 76.44 102 GLY A C 1
ATOM 816 O O . GLY A 1 102 ? 5.562 -3.131 -6.256 1.00 76.44 102 GLY A O 1
ATOM 817 N N . LEU A 1 103 ? 5.925 -4.182 -8.202 1.00 85.69 103 LEU A N 1
ATOM 818 C CA . LEU A 1 103 ? 4.579 -4.740 -8.308 1.00 85.69 103 LEU A CA 1
ATOM 819 C C . LEU A 1 103 ? 4.536 -6.101 -7.610 1.00 85.69 103 LEU A C 1
ATOM 821 O O . LEU A 1 103 ? 5.142 -7.070 -8.066 1.00 85.69 103 LEU A O 1
ATOM 825 N N . LYS A 1 104 ? 3.795 -6.190 -6.511 1.00 88.31 104 LYS A N 1
ATOM 826 C CA . LYS A 1 104 ? 3.463 -7.460 -5.864 1.00 88.31 104 LYS A CA 1
ATOM 827 C C . LYS A 1 104 ? 2.215 -8.022 -6.529 1.00 88.31 104 LYS A C 1
ATOM 829 O O . LYS A 1 104 ? 1.280 -7.273 -6.791 1.00 88.31 104 LYS A O 1
ATOM 834 N N . MET A 1 105 ? 2.180 -9.319 -6.813 1.00 89.44 105 MET A N 1
ATOM 835 C CA . MET A 1 105 ? 0.984 -9.975 -7.348 1.00 89.44 105 MET A CA 1
ATOM 836 C C . MET A 1 105 ? 0.896 -11.436 -6.929 1.00 89.44 105 MET A C 1
ATOM 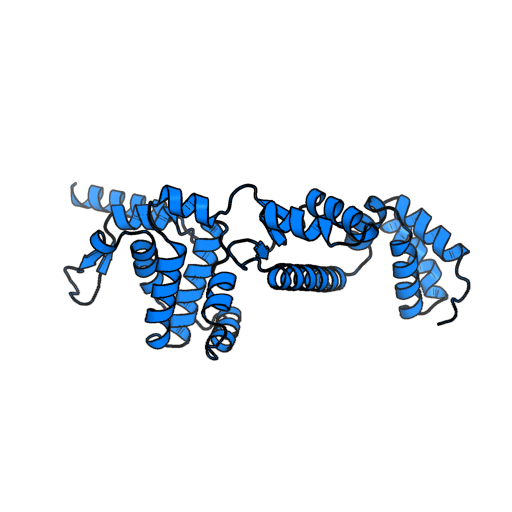838 O O . MET A 1 105 ? 1.911 -12.093 -6.705 1.00 89.44 105 MET A O 1
ATOM 842 N N . SER A 1 106 ? -0.317 -11.969 -6.865 1.00 89.00 106 SER A N 1
ATOM 843 C CA . SER A 1 106 ? -0.555 -13.378 -6.594 1.00 89.00 106 SER A CA 1
ATOM 844 C C . SER A 1 106 ? -0.032 -14.242 -7.739 1.00 89.00 106 SER A C 1
ATOM 846 O O . SER A 1 106 ? 0.019 -13.834 -8.907 1.00 89.00 106 SER A O 1
ATOM 848 N N . ARG A 1 107 ? 0.321 -15.489 -7.424 1.00 88.56 107 ARG A N 1
ATOM 849 C CA . ARG A 1 107 ? 0.704 -16.476 -8.439 1.00 88.56 107 ARG A CA 1
ATOM 850 C C . ARG A 1 107 ? -0.368 -16.636 -9.520 1.00 88.56 107 ARG A C 1
ATOM 852 O O . ARG A 1 107 ? -0.039 -16.701 -10.699 1.00 88.56 107 ARG A O 1
ATOM 859 N N . GLN A 1 108 ? -1.645 -16.633 -9.139 1.00 88.06 108 GLN A N 1
ATOM 860 C CA . GLN A 1 108 ? -2.753 -16.722 -10.092 1.00 88.06 108 GLN A CA 1
ATOM 861 C C . GLN A 1 108 ? -2.807 -15.512 -11.039 1.00 88.06 108 GLN A C 1
ATOM 863 O O . GLN A 1 108 ? -3.020 -15.692 -12.243 1.00 88.06 108 GLN A O 1
ATOM 868 N N . ALA A 1 109 ? -2.601 -14.299 -10.513 1.00 88.69 109 ALA A N 1
ATOM 869 C CA . ALA A 1 109 ? -2.517 -13.076 -11.307 1.00 88.69 109 ALA A CA 1
ATOM 870 C C . ALA A 1 109 ? -1.361 -13.144 -12.310 1.00 88.69 109 ALA A C 1
ATOM 872 O O . ALA A 1 109 ? -1.572 -12.949 -13.509 1.00 88.69 109 ALA A O 1
ATOM 873 N N . SER A 1 110 ? -0.172 -13.537 -11.846 1.00 89.88 110 SER A N 1
ATOM 874 C CA . SER A 1 110 ? 1.012 -13.714 -12.693 1.00 89.88 110 SER A CA 1
ATOM 875 C C . SER A 1 110 ? 0.800 -14.753 -13.800 1.00 89.88 110 SER A C 1
ATOM 877 O O . SER A 1 110 ? 1.038 -14.464 -14.972 1.00 89.88 110 SER A O 1
ATOM 879 N N . GLU A 1 111 ? 0.293 -15.944 -13.469 1.00 88.81 111 GLU A N 1
ATOM 880 C CA . GLU A 1 111 ? 0.058 -17.015 -14.448 1.00 88.81 111 GLU A CA 1
ATOM 881 C C . GLU A 1 111 ? -0.997 -16.646 -15.497 1.00 88.81 111 GLU A C 1
ATOM 883 O O . GLU A 1 111 ? -0.929 -17.110 -16.638 1.00 88.81 111 GLU A O 1
ATOM 888 N N . THR A 1 112 ? -2.002 -15.857 -15.115 1.00 87.69 112 THR A N 1
ATOM 889 C CA . THR A 1 112 ? -3.046 -15.384 -16.035 1.00 87.69 112 THR A CA 1
ATOM 890 C C . THR A 1 112 ? -2.478 -14.337 -16.979 1.00 87.69 112 THR A C 1
ATOM 892 O O . THR A 1 112 ? -2.620 -14.465 -18.194 1.00 87.69 112 THR A O 1
ATOM 895 N N . LEU A 1 113 ? -1.755 -13.363 -16.428 1.00 85.81 113 LEU A N 1
ATOM 896 C CA . LEU A 1 113 ? -1.089 -12.313 -17.184 1.00 85.81 113 LEU A CA 1
ATOM 897 C C . LEU A 1 113 ? -0.100 -12.897 -18.208 1.00 85.81 113 LEU A C 1
ATOM 899 O O . LEU A 1 113 ? -0.140 -12.543 -19.384 1.00 85.81 113 LEU A O 1
ATOM 903 N N . LEU A 1 114 ? 0.730 -13.862 -17.797 1.00 85.06 114 LEU A N 1
ATOM 904 C CA . LEU A 1 114 ? 1.712 -14.526 -18.662 1.00 85.06 114 LEU A CA 1
ATOM 905 C C . LEU A 1 114 ? 1.093 -15.211 -19.889 1.00 85.06 114 LEU A C 1
ATOM 907 O O . LEU A 1 114 ? 1.711 -15.225 -20.951 1.00 85.06 114 LEU A O 1
ATOM 911 N N . LYS A 1 115 ? -0.117 -15.769 -19.770 1.00 84.50 115 LYS A N 1
ATOM 912 C CA . LYS A 1 115 ? -0.804 -16.446 -20.887 1.00 84.50 115 LYS A CA 1
ATOM 913 C C . LYS A 1 115 ? -1.309 -15.474 -21.953 1.00 84.50 115 LYS A C 1
ATOM 915 O O . LYS A 1 115 ? -1.425 -15.866 -23.112 1.00 84.50 115 LYS A O 1
ATOM 920 N N . GLU A 1 116 ? -1.610 -14.244 -21.555 1.00 79.38 116 GLU A N 1
ATOM 921 C CA . GLU A 1 116 ? -2.195 -13.199 -22.404 1.00 79.38 116 GLU A CA 1
ATOM 922 C C . GLU A 1 116 ? -1.118 -12.283 -23.014 1.00 79.38 116 GLU A C 1
ATOM 924 O O . GLU A 1 116 ? -1.328 -11.670 -24.064 1.00 79.38 116 GLU A O 1
ATOM 929 N N . LEU A 1 117 ? 0.066 -12.204 -22.394 1.00 78.50 117 LEU A N 1
ATOM 930 C CA . LEU A 1 117 ? 1.171 -11.396 -22.900 1.00 78.50 117 LEU A CA 1
ATOM 931 C C . LEU A 1 117 ? 1.748 -11.968 -24.211 1.00 78.50 117 LEU A C 1
ATOM 933 O O . LEU A 1 117 ? 1.928 -13.183 -24.336 1.00 78.50 117 LEU A O 1
ATOM 937 N N . PRO A 1 118 ? 2.119 -11.115 -25.187 1.00 77.00 118 PRO A N 1
ATOM 938 C CA . PRO A 1 118 ? 2.880 -11.539 -26.362 1.00 77.00 118 PRO A CA 1
ATOM 939 C C . PRO A 1 118 ? 4.191 -12.239 -25.974 1.00 77.00 118 PRO A C 1
ATOM 941 O O . PRO A 1 118 ? 4.806 -11.880 -24.974 1.00 77.00 118 PRO A O 1
ATOM 944 N N . ALA A 1 119 ? 4.673 -13.181 -26.792 1.00 72.19 119 ALA A N 1
ATOM 945 C CA . ALA A 1 119 ? 5.880 -13.967 -26.490 1.00 72.19 119 ALA A CA 1
ATOM 946 C C . ALA A 1 119 ? 7.122 -13.104 -26.184 1.00 72.19 119 ALA A C 1
ATOM 948 O O . ALA A 1 119 ? 7.890 -13.419 -25.279 1.00 72.19 119 ALA A O 1
ATOM 949 N N . ASP A 1 120 ? 7.278 -11.980 -26.890 1.00 64.19 120 ASP A N 1
ATOM 950 C CA . ASP A 1 120 ? 8.375 -11.032 -26.659 1.00 64.19 120 ASP A CA 1
ATOM 951 C C . ASP A 1 120 ? 8.268 -10.336 -25.287 1.00 64.19 120 ASP A C 1
ATOM 953 O O . ASP A 1 120 ? 9.280 -9.984 -24.688 1.00 64.19 120 ASP A O 1
ATOM 957 N N . PHE A 1 121 ? 7.050 -10.165 -24.760 1.00 69.69 121 PHE A N 1
ATOM 958 C CA . PHE A 1 121 ? 6.802 -9.626 -23.420 1.00 69.69 121 PHE A CA 1
ATOM 959 C C . PHE A 1 121 ? 6.938 -10.681 -22.323 1.00 69.69 121 PHE A C 1
ATOM 961 O O . PHE A 1 121 ? 7.368 -10.337 -21.229 1.00 69.69 121 PHE A O 1
ATOM 968 N N . GLN A 1 122 ? 6.617 -11.947 -22.600 1.00 73.44 122 GLN A N 1
ATOM 969 C CA . GLN A 1 122 ? 6.802 -13.039 -21.636 1.00 73.44 122 GLN A CA 1
ATOM 970 C C . GLN A 1 122 ? 8.276 -13.182 -21.232 1.00 73.44 122 GLN A C 1
ATOM 972 O O . GLN A 1 122 ? 8.573 -13.294 -20.049 1.00 73.44 122 GLN A O 1
ATOM 977 N N . ALA A 1 123 ? 9.199 -13.081 -22.197 1.00 69.00 123 ALA A N 1
ATOM 978 C CA . ALA A 1 123 ? 10.635 -13.101 -21.913 1.00 69.00 123 ALA A CA 1
ATOM 979 C C . ALA A 1 123 ? 11.063 -11.946 -20.986 1.00 69.00 123 ALA A C 1
ATOM 981 O O . ALA A 1 123 ? 11.813 -12.162 -20.041 1.00 69.00 123 ALA A O 1
ATOM 982 N N . ASN A 1 124 ? 10.528 -10.740 -21.207 1.00 71.75 124 ASN A N 1
ATOM 983 C CA . ASN A 1 124 ? 10.802 -9.590 -20.341 1.00 71.75 124 ASN A CA 1
ATOM 984 C C . ASN A 1 124 ? 10.145 -9.732 -18.957 1.00 71.75 124 ASN A C 1
ATOM 986 O O . ASN A 1 124 ? 10.663 -9.204 -17.977 1.00 71.75 124 ASN A O 1
ATOM 990 N N . PHE A 1 125 ? 9.008 -10.425 -18.859 1.00 77.94 125 PHE A N 1
ATOM 991 C CA . PHE A 1 125 ? 8.313 -10.648 -17.592 1.00 77.94 125 PHE A CA 1
ATOM 992 C C . PHE A 1 125 ? 9.149 -11.511 -16.638 1.00 77.94 125 PHE A C 1
ATOM 994 O O . PHE A 1 125 ? 9.293 -11.158 -15.469 1.00 77.94 125 PHE A O 1
ATOM 1001 N N . ASP A 1 126 ? 9.762 -12.587 -17.138 1.00 75.75 126 ASP A N 1
ATOM 1002 C CA . ASP A 1 126 ? 10.656 -13.441 -16.342 1.00 75.75 126 ASP A CA 1
ATOM 1003 C C . ASP A 1 126 ? 11.871 -12.657 -15.810 1.00 75.75 126 ASP A C 1
ATOM 1005 O O . ASP A 1 126 ? 12.284 -12.832 -14.657 1.00 75.75 126 ASP A O 1
ATOM 1009 N N . ASP A 1 127 ? 12.407 -11.734 -16.613 1.00 73.06 127 ASP A N 1
ATOM 1010 C CA . ASP A 1 127 ? 13.485 -10.834 -16.197 1.00 73.06 127 ASP A CA 1
ATOM 1011 C C . ASP A 1 127 ? 13.016 -9.835 -15.122 1.00 73.06 127 ASP A C 1
ATOM 1013 O O . ASP A 1 127 ? 13.744 -9.556 -14.163 1.00 73.06 127 ASP A O 1
ATOM 1017 N N . MET A 1 128 ? 11.785 -9.319 -15.223 1.00 76.75 128 MET A N 1
ATOM 1018 C CA . MET A 1 128 ? 11.185 -8.440 -14.206 1.00 76.75 128 MET A CA 1
ATOM 1019 C C . MET A 1 128 ? 10.956 -9.171 -12.877 1.00 76.75 128 MET A C 1
ATOM 1021 O O . MET A 1 128 ? 11.185 -8.599 -11.813 1.00 76.75 128 MET A O 1
ATOM 1025 N N . VAL A 1 129 ? 10.571 -10.447 -12.914 1.00 81.06 129 VAL A N 1
ATOM 1026 C CA . VAL A 1 129 ? 10.464 -11.273 -11.701 1.00 81.06 129 VAL A CA 1
ATOM 1027 C C . VAL A 1 129 ? 11.849 -11.525 -11.101 1.00 81.06 129 VAL A C 1
ATOM 1029 O O . VAL A 1 129 ? 12.063 -11.324 -9.907 1.00 81.06 129 VAL A O 1
ATOM 1032 N N . THR A 1 130 ? 12.822 -11.907 -11.930 1.00 76.69 130 THR A N 1
ATOM 1033 C CA . THR A 1 130 ? 14.187 -12.232 -11.478 1.00 76.69 130 THR A CA 1
ATOM 1034 C C . THR A 1 130 ? 14.920 -11.018 -10.903 1.00 76.69 130 THR A C 1
ATOM 1036 O O . THR A 1 130 ? 15.679 -11.148 -9.944 1.00 76.69 130 THR A O 1
ATOM 1039 N N . SER A 1 131 ? 14.685 -9.829 -11.461 1.00 70.25 131 SER A N 1
ATOM 1040 C CA . SER A 1 131 ? 15.246 -8.565 -10.962 1.00 70.25 131 SER A CA 1
ATOM 1041 C C . SER A 1 131 ? 14.547 -8.031 -9.707 1.00 70.25 131 SER A C 1
ATOM 1043 O O . SER A 1 131 ? 15.020 -7.058 -9.123 1.00 70.25 131 SER A O 1
ATOM 1045 N N . GLY A 1 132 ? 13.452 -8.663 -9.269 1.00 72.44 132 GLY A N 1
ATOM 1046 C CA . GLY A 1 132 ? 12.682 -8.255 -8.093 1.00 72.44 132 GLY A CA 1
ATOM 1047 C C . GLY A 1 132 ? 11.705 -7.106 -8.344 1.00 72.44 132 GLY A C 1
ATOM 1048 O O . GLY A 1 132 ? 11.070 -6.655 -7.400 1.00 72.44 132 GLY A O 1
ATOM 1049 N N . VAL A 1 133 ? 11.550 -6.663 -9.596 1.00 76.00 133 VAL A N 1
ATOM 1050 C CA . VAL A 1 133 ? 10.555 -5.655 -10.002 1.00 76.00 133 VAL A CA 1
ATOM 1051 C C . VAL A 1 133 ? 9.130 -6.182 -9.840 1.00 76.00 133 VAL A C 1
ATOM 1053 O O . VAL A 1 133 ? 8.219 -5.435 -9.481 1.00 76.00 133 VAL A O 1
ATOM 1056 N N . ILE A 1 134 ? 8.934 -7.471 -10.122 1.00 83.00 134 ILE A N 1
ATOM 1057 C CA . ILE A 1 134 ? 7.680 -8.172 -9.864 1.00 83.00 134 ILE A CA 1
ATOM 1058 C C . ILE A 1 134 ? 7.923 -9.209 -8.779 1.00 83.00 134 ILE A C 1
ATOM 1060 O O . ILE A 1 134 ? 8.738 -10.116 -8.938 1.00 83.00 134 ILE A O 1
ATOM 1064 N N . VAL A 1 135 ? 7.171 -9.105 -7.691 1.00 84.19 135 VAL A N 1
ATOM 1065 C CA . VAL A 1 135 ? 7.212 -10.075 -6.598 1.00 84.19 135 VAL A CA 1
ATOM 1066 C C . VAL A 1 135 ? 5.965 -10.941 -6.677 1.00 84.19 135 VAL A C 1
ATOM 1068 O O . VAL A 1 135 ? 4.850 -10.467 -6.460 1.00 84.19 135 VAL A O 1
ATOM 1071 N N . ILE A 1 136 ? 6.156 -12.223 -6.983 1.00 86.56 136 ILE A N 1
ATOM 1072 C CA . ILE A 1 136 ? 5.066 -13.199 -7.001 1.00 86.56 136 ILE A CA 1
ATOM 1073 C C . ILE A 1 136 ? 4.862 -13.741 -5.588 1.00 86.56 136 ILE A C 1
ATOM 1075 O O . ILE A 1 136 ? 5.789 -14.274 -4.977 1.00 86.56 136 ILE A O 1
ATOM 1079 N N . GLN A 1 137 ? 3.639 -13.617 -5.084 1.00 83.62 137 GLN A N 1
ATOM 1080 C CA . GLN A 1 137 ? 3.227 -14.131 -3.785 1.00 83.62 137 GLN A CA 1
ATOM 1081 C C . GLN A 1 137 ? 2.463 -15.445 -3.959 1.00 83.62 137 GLN A C 1
ATOM 1083 O O . GLN A 1 137 ? 1.508 -15.537 -4.737 1.00 83.62 137 GLN A O 1
ATOM 1088 N N . ASP A 1 138 ? 2.897 -16.465 -3.223 1.00 81.06 138 ASP A N 1
ATOM 1089 C CA . ASP A 1 138 ? 2.277 -17.794 -3.252 1.00 81.06 138 ASP A CA 1
ATOM 1090 C C . ASP A 1 138 ? 0.974 -17.849 -2.460 1.00 81.06 138 ASP A C 1
ATOM 1092 O O . ASP A 1 138 ? 0.056 -18.579 -2.830 1.00 81.06 138 ASP A O 1
ATOM 1096 N N . GLU A 1 139 ? 0.884 -17.044 -1.404 1.00 81.69 139 GLU A N 1
ATOM 1097 C CA . GLU A 1 139 ? -0.285 -16.920 -0.543 1.00 81.69 139 GLU A CA 1
ATOM 1098 C C . GLU A 1 139 ? -0.693 -15.447 -0.465 1.00 81.69 139 GLU A C 1
ATOM 1100 O O . GLU A 1 139 ? 0.166 -14.560 -0.428 1.00 81.69 139 GLU A O 1
ATOM 1105 N N . SER A 1 140 ? -2.001 -15.175 -0.453 1.00 85.00 140 SER A N 1
ATOM 1106 C CA . SER A 1 140 ? -2.499 -13.813 -0.264 1.00 85.00 140 SER A CA 1
ATOM 1107 C C . SER A 1 140 ? -2.193 -13.356 1.167 1.00 85.00 140 SER A C 1
ATOM 1109 O O . SER A 1 140 ? -2.584 -14.050 2.112 1.00 85.00 140 SER A O 1
ATOM 1111 N N . PRO A 1 141 ? -1.562 -12.184 1.364 1.00 87.62 141 PRO A N 1
ATOM 1112 C CA . PRO A 1 141 ? -1.347 -11.631 2.700 1.00 87.62 141 PRO A CA 1
ATOM 1113 C C . PRO A 1 141 ? -2.648 -11.458 3.494 1.00 87.62 141 PRO A C 1
ATOM 1115 O O . PRO A 1 141 ? -2.652 -11.621 4.713 1.00 87.62 141 PRO A O 1
ATOM 1118 N N . ILE A 1 142 ? -3.762 -11.199 2.797 1.00 92.00 142 ILE A N 1
ATOM 1119 C CA . ILE A 1 142 ? -5.100 -11.121 3.394 1.00 92.00 142 ILE A CA 1
ATOM 1120 C C . ILE A 1 142 ? -5.503 -12.481 3.963 1.00 92.00 142 ILE A C 1
ATOM 1122 O O . ILE A 1 142 ? -5.827 -12.572 5.143 1.00 92.00 142 ILE A O 1
ATOM 1126 N N . ASP A 1 143 ? -5.438 -13.543 3.155 1.00 91.38 143 ASP A N 1
ATOM 1127 C CA . ASP A 1 143 ? -5.865 -14.881 3.581 1.00 91.38 143 ASP A CA 1
ATOM 1128 C C . ASP A 1 143 ? -5.011 -15.395 4.754 1.00 91.38 143 ASP A C 1
ATOM 1130 O O . ASP A 1 143 ? -5.541 -15.978 5.704 1.00 91.38 143 ASP A O 1
ATOM 1134 N N . VAL A 1 144 ? -3.697 -15.134 4.728 1.00 91.62 144 VAL A N 1
ATOM 1135 C CA . VAL A 1 144 ? -2.777 -15.481 5.824 1.00 91.62 144 VAL A CA 1
ATOM 1136 C C . VAL A 1 144 ? -3.154 -14.740 7.106 1.00 91.62 144 VAL A C 1
ATOM 1138 O O . VAL A 1 144 ? -3.264 -15.362 8.167 1.00 91.62 144 VAL A O 1
ATOM 1141 N N . LEU A 1 145 ? -3.371 -13.425 7.026 1.00 94.81 145 LEU A N 1
ATOM 1142 C CA . LEU A 1 145 ? -3.710 -12.607 8.187 1.00 94.81 145 LEU A CA 1
ATOM 1143 C C . LEU A 1 145 ? -5.075 -12.988 8.771 1.00 94.81 145 LEU A C 1
ATOM 1145 O O . LEU A 1 145 ? -5.201 -13.190 9.978 1.00 94.81 145 LEU A O 1
ATOM 1149 N N . GLU A 1 146 ? -6.100 -13.128 7.933 1.00 96.69 146 GLU A N 1
ATOM 1150 C CA . GLU A 1 146 ? -7.454 -13.467 8.378 1.00 96.69 146 GLU A CA 1
ATOM 1151 C C . GLU A 1 146 ? -7.523 -14.877 8.977 1.00 96.69 146 GLU A C 1
ATOM 1153 O O . GLU A 1 146 ? -8.227 -15.087 9.968 1.00 96.69 146 GLU A O 1
ATOM 1158 N N . ALA A 1 147 ? -6.730 -15.828 8.470 1.00 95.62 147 ALA A N 1
ATOM 1159 C CA . ALA A 1 147 ? -6.580 -17.143 9.092 1.00 95.62 147 ALA A CA 1
ATOM 1160 C C . ALA A 1 147 ? -5.929 -17.063 10.485 1.00 95.62 147 ALA A C 1
ATOM 1162 O O . ALA A 1 147 ? -6.338 -17.788 11.395 1.00 95.62 147 ALA A O 1
ATOM 1163 N N . GLN A 1 148 ? -4.942 -16.179 10.676 1.00 95.75 148 GLN A N 1
ATOM 1164 C CA . GLN A 1 148 ? -4.294 -15.963 11.976 1.00 95.75 148 GLN A CA 1
ATOM 1165 C C . GLN A 1 148 ? -5.204 -15.252 12.985 1.00 95.75 148 GLN A C 1
ATOM 1167 O O . GLN A 1 148 ? -5.167 -15.569 14.177 1.00 95.75 148 GLN A O 1
ATOM 1172 N N . LEU A 1 149 ? -6.003 -14.286 12.527 1.00 96.56 149 LEU A N 1
ATOM 1173 C CA . LEU A 1 149 ? -6.921 -13.521 13.374 1.00 96.56 149 LEU A CA 1
ATOM 1174 C C . LEU A 1 149 ? -8.238 -14.266 13.639 1.00 96.56 149 LEU A C 1
ATOM 1176 O O . LEU A 1 149 ? -8.882 -14.032 14.659 1.00 96.56 149 LEU A O 1
ATOM 1180 N N . GLY A 1 150 ? -8.641 -15.170 12.742 1.00 97.56 150 GLY A N 1
ATOM 1181 C CA . GLY A 1 150 ? -9.914 -15.892 12.815 1.00 97.56 150 GLY A CA 1
ATOM 1182 C C . GLY A 1 150 ? -11.138 -15.031 12.482 1.00 97.56 150 GLY A C 1
ATOM 1183 O O . GLY A 1 150 ? -12.261 -15.419 12.809 1.00 97.56 150 GLY A O 1
ATOM 1184 N N . VAL A 1 151 ? -10.938 -13.866 11.857 1.00 97.62 151 VAL A N 1
ATOM 1185 C CA . VAL A 1 151 ? -11.984 -12.901 11.481 1.00 97.62 151 VAL A CA 1
ATOM 1186 C C . VAL A 1 151 ? -11.675 -12.271 10.116 1.00 97.62 151 VAL A C 1
ATOM 1188 O O . VAL A 1 151 ? -10.500 -12.194 9.753 1.00 97.62 151 VAL A O 1
ATOM 1191 N N . PRO A 1 152 ? -12.693 -11.782 9.376 1.00 97.31 152 PRO A N 1
ATOM 1192 C CA . PRO A 1 152 ? -12.499 -11.096 8.097 1.00 97.31 152 PRO A CA 1
ATOM 1193 C C . PRO A 1 152 ? -11.988 -9.659 8.310 1.00 97.31 152 PRO A C 1
ATOM 1195 O O . PRO A 1 152 ? -12.742 -8.688 8.212 1.00 97.31 152 PRO A O 1
ATOM 1198 N N . PHE A 1 153 ? -10.717 -9.529 8.696 1.00 97.75 153 PHE A N 1
ATOM 1199 C CA . PHE A 1 153 ? -10.076 -8.266 9.060 1.00 97.75 153 PHE A CA 1
ATOM 1200 C C . PHE A 1 153 ? -10.238 -7.176 8.001 1.00 97.75 153 PHE A C 1
ATOM 1202 O O . PHE A 1 153 ? -10.589 -6.051 8.357 1.00 97.75 153 PHE A O 1
ATOM 1209 N N . VAL A 1 154 ? -10.019 -7.491 6.720 1.00 96.38 154 VAL A N 1
ATOM 1210 C CA . VAL A 1 154 ? -10.039 -6.472 5.659 1.00 96.38 154 VAL A CA 1
ATOM 1211 C C . VAL A 1 154 ? -11.439 -5.900 5.486 1.00 96.38 154 VAL A C 1
ATOM 1213 O O . VAL A 1 154 ? -11.610 -4.683 5.484 1.00 96.38 154 VAL A O 1
ATOM 1216 N N . GLU A 1 155 ? -12.454 -6.760 5.421 1.00 97.00 155 GLU A N 1
ATOM 1217 C CA . GLU A 1 155 ? -13.846 -6.313 5.317 1.00 97.00 155 GLU A CA 1
ATOM 1218 C C . GLU A 1 155 ? -14.256 -5.494 6.550 1.00 97.00 155 GLU A C 1
ATOM 1220 O O . GLU A 1 155 ? -14.854 -4.423 6.419 1.00 97.00 155 GLU A O 1
ATOM 1225 N N . ASN A 1 156 ? -13.875 -5.939 7.753 1.00 98.25 156 ASN A N 1
ATOM 1226 C CA . ASN A 1 156 ? -14.161 -5.200 8.982 1.00 98.25 156 ASN A CA 1
ATOM 1227 C C . ASN A 1 156 ? -13.485 -3.818 8.996 1.00 98.25 156 ASN A C 1
ATOM 1229 O O . ASN A 1 156 ? -14.095 -2.839 9.434 1.00 98.25 156 ASN A O 1
ATOM 1233 N N . LEU A 1 157 ? -12.236 -3.729 8.530 1.00 98.12 157 LEU A N 1
ATOM 1234 C CA . LEU A 1 157 ? -11.484 -2.479 8.458 1.00 98.12 157 LEU A CA 1
ATOM 1235 C C . LEU A 1 157 ? -12.116 -1.518 7.449 1.00 98.12 157 LEU A C 1
ATOM 1237 O O . LEU A 1 157 ? -12.374 -0.363 7.784 1.00 98.12 157 LEU A O 1
ATOM 1241 N N . 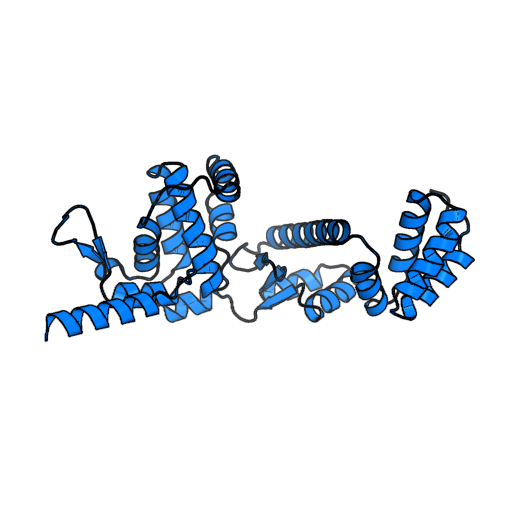LEU A 1 158 ? -12.438 -1.992 6.243 1.00 97.38 158 LEU A N 1
ATOM 1242 C CA . LEU A 1 158 ? -13.070 -1.168 5.210 1.00 97.38 158 LEU A CA 1
ATOM 1243 C C . LEU A 1 158 ? -14.427 -0.623 5.664 1.00 97.38 158 LEU A C 1
ATOM 1245 O O . LEU A 1 158 ? -14.699 0.561 5.468 1.00 97.38 158 LEU A O 1
ATOM 1249 N N . GLN A 1 159 ? -15.248 -1.438 6.334 1.00 97.81 159 GLN A N 1
ATOM 1250 C CA . GLN A 1 159 ? -16.517 -0.982 6.914 1.00 97.81 159 GLN A CA 1
ATOM 1251 C C . GLN A 1 159 ? -16.316 0.098 7.982 1.00 97.81 159 GLN A C 1
ATOM 1253 O O . GLN A 1 159 ? -17.101 1.047 8.070 1.00 97.81 159 GLN A O 1
ATOM 1258 N N . ARG A 1 160 ? -15.268 -0.024 8.805 1.00 97.25 160 ARG A N 1
ATOM 1259 C CA . ARG A 1 160 ? -14.939 0.987 9.817 1.00 97.25 160 ARG A CA 1
ATOM 1260 C C . ARG A 1 160 ? -14.504 2.291 9.187 1.00 97.25 160 ARG A C 1
ATOM 1262 O O . ARG A 1 160 ? -15.059 3.321 9.557 1.00 97.25 160 ARG A O 1
ATOM 1269 N N . ILE A 1 161 ? -13.610 2.237 8.204 1.00 97.00 161 ILE A N 1
ATOM 1270 C CA . ILE A 1 161 ? -13.177 3.413 7.446 1.00 97.00 161 ILE A CA 1
ATOM 1271 C C . ILE A 1 161 ? -14.390 4.084 6.792 1.00 97.00 161 ILE A C 1
ATOM 1273 O O . ILE A 1 161 ? -14.587 5.285 6.956 1.00 97.00 161 ILE A O 1
ATOM 1277 N N . GLU A 1 162 ? -15.244 3.315 6.110 1.00 95.94 162 GLU A N 1
ATOM 1278 C CA . GLU A 1 162 ? -16.452 3.822 5.445 1.00 95.94 162 GLU A CA 1
ATOM 1279 C C . GLU A 1 162 ? -17.398 4.532 6.426 1.00 95.94 162 GLU A C 1
ATOM 1281 O O . GLU A 1 162 ? -17.933 5.596 6.110 1.00 95.94 162 GLU A O 1
ATOM 1286 N N . ARG A 1 163 ? -17.563 3.984 7.636 1.00 95.75 163 ARG A N 1
ATOM 1287 C CA . ARG A 1 163 ? -18.397 4.576 8.689 1.00 95.75 163 ARG A CA 1
ATOM 1288 C C . ARG A 1 163 ? -17.752 5.793 9.352 1.00 95.75 163 ARG A C 1
ATOM 1290 O O . ARG A 1 163 ? -18.467 6.728 9.684 1.00 95.75 163 ARG A O 1
ATOM 1297 N N . ARG A 1 164 ? -16.438 5.760 9.588 1.00 94.75 164 ARG A N 1
ATOM 1298 C CA . ARG A 1 164 ? -15.694 6.779 10.346 1.00 94.75 164 ARG A CA 1
ATOM 1299 C C . ARG A 1 164 ? -15.453 8.031 9.523 1.00 94.75 164 ARG A C 1
ATOM 1301 O O . ARG A 1 164 ? -15.602 9.142 10.019 1.00 94.75 164 ARG A O 1
ATOM 1308 N N . LEU A 1 165 ? -15.071 7.845 8.260 1.00 95.00 165 LEU A N 1
ATOM 1309 C CA . LEU A 1 165 ? -14.568 8.918 7.416 1.00 95.00 165 LEU A CA 1
ATOM 1310 C C . LEU A 1 165 ? -15.522 10.124 7.331 1.00 95.00 165 LEU A C 1
ATOM 1312 O O . LEU A 1 165 ? -15.019 11.239 7.424 1.00 95.00 165 LEU A O 1
ATOM 1316 N N . PRO A 1 166 ? -16.858 9.975 7.193 1.00 94.62 166 PRO A N 1
ATOM 1317 C CA . PRO A 1 166 ? -17.780 11.113 7.127 1.00 94.62 166 PRO A CA 1
ATOM 1318 C C . PRO A 1 166 ? -17.772 12.039 8.350 1.00 94.62 166 PRO A C 1
ATOM 1320 O O . PRO A 1 166 ? -18.085 13.217 8.188 1.00 94.62 166 PRO A O 1
ATOM 1323 N N . ASP A 1 167 ? -17.415 11.525 9.529 1.00 95.25 167 ASP A N 1
ATOM 1324 C CA . ASP A 1 167 ? -17.488 12.264 10.795 1.00 95.25 167 ASP A CA 1
ATOM 1325 C C . ASP A 1 167 ? -16.184 13.003 11.137 1.00 95.25 167 ASP A C 1
ATOM 1327 O O . ASP A 1 167 ? -16.191 13.912 11.963 1.00 95.25 167 ASP A O 1
ATOM 1331 N N . LEU A 1 168 ? -15.074 12.648 10.484 1.00 95.12 168 LEU A N 1
ATOM 1332 C CA . LEU A 1 168 ? -13.769 13.279 10.691 1.00 95.12 168 LEU A CA 1
ATOM 1333 C C . LEU A 1 168 ? -13.636 14.568 9.877 1.00 95.12 168 LEU A C 1
ATOM 1335 O O . LEU A 1 168 ? -14.058 14.627 8.714 1.00 95.12 168 LEU A O 1
ATOM 1339 N N . THR A 1 169 ? -12.944 15.568 10.422 1.00 95.94 169 THR A N 1
ATOM 1340 C CA . THR A 1 169 ? -12.422 16.695 9.631 1.00 95.94 169 THR A CA 1
ATOM 1341 C C . THR A 1 169 ? -11.380 16.215 8.616 1.00 95.94 169 THR A C 1
ATOM 1343 O O . THR A 1 169 ? -10.931 15.071 8.651 1.00 95.94 169 THR A O 1
ATOM 1346 N N . ASP A 1 170 ? -11.015 17.052 7.638 1.00 96.12 170 ASP A N 1
ATOM 1347 C CA . ASP A 1 170 ? -10.029 16.651 6.622 1.00 96.12 170 ASP A CA 1
ATOM 1348 C C . ASP A 1 170 ? -8.657 16.343 7.226 1.00 96.12 170 ASP A C 1
ATOM 1350 O O . ASP A 1 170 ? -8.033 15.365 6.824 1.00 96.12 170 ASP A O 1
ATOM 1354 N N . SER A 1 171 ? -8.217 17.124 8.210 1.00 93.50 171 SER A N 1
ATOM 1355 C CA . SER A 1 171 ? -6.920 16.928 8.858 1.00 93.50 171 SER A CA 1
ATOM 1356 C C . SER A 1 171 ? -6.895 15.692 9.761 1.00 93.50 171 SER A C 1
ATOM 1358 O O . SER A 1 171 ? -5.920 14.943 9.716 1.00 93.50 171 SER A O 1
ATOM 1360 N N . GLU A 1 172 ? -7.975 15.408 10.497 1.00 94.44 172 GLU A N 1
ATOM 1361 C CA . GLU A 1 172 ? -8.108 14.158 11.265 1.00 94.44 172 GLU A CA 1
ATOM 1362 C C . GLU A 1 172 ? -8.183 12.934 10.345 1.00 94.44 172 GLU A C 1
ATOM 1364 O O . GLU A 1 172 ? -7.525 11.925 10.593 1.00 94.44 172 GLU A O 1
ATOM 1369 N N . ALA A 1 173 ? -8.948 13.025 9.251 1.00 96.25 173 ALA A N 1
ATOM 1370 C CA . ALA A 1 173 ? -9.063 11.955 8.265 1.00 96.25 173 ALA A CA 1
ATOM 1371 C C . ALA A 1 173 ? -7.720 11.638 7.593 1.00 96.25 173 ALA A C 1
ATOM 1373 O O . ALA A 1 173 ? -7.448 10.470 7.319 1.00 96.25 173 ALA A O 1
ATOM 1374 N N . CYS A 1 174 ? -6.880 12.652 7.348 1.00 95.00 174 CYS A N 1
ATOM 1375 C CA . CYS A 1 174 ? -5.522 12.452 6.842 1.00 95.00 174 CYS A CA 1
ATOM 1376 C C . CYS A 1 174 ? -4.694 11.615 7.817 1.00 95.00 174 CYS A C 1
ATOM 1378 O O . CYS A 1 174 ? -4.158 10.589 7.418 1.00 95.00 174 CYS A O 1
ATOM 1380 N N . THR A 1 175 ? -4.645 11.987 9.097 1.00 91.75 175 THR A N 1
ATOM 1381 C CA . THR A 1 175 ? -3.912 11.216 10.115 1.00 91.75 175 THR A CA 1
ATOM 1382 C C . THR A 1 175 ? -4.461 9.804 10.272 1.00 91.75 175 THR A C 1
ATOM 1384 O O . THR A 1 175 ? -3.692 8.846 10.314 1.00 91.75 175 THR A O 1
ATOM 1387 N N . TYR A 1 176 ? -5.785 9.661 10.327 1.00 95.44 176 TYR A N 1
ATOM 1388 C CA . TYR A 1 176 ? -6.455 8.370 10.460 1.00 95.44 176 TYR A CA 1
ATOM 1389 C C . TYR A 1 176 ? -6.098 7.419 9.310 1.00 95.44 176 TYR A C 1
ATOM 1391 O O . TYR A 1 176 ? -5.657 6.296 9.549 1.00 95.44 176 TYR A O 1
ATOM 1399 N N . LEU A 1 177 ? -6.245 7.875 8.060 1.00 95.88 177 LEU A N 1
ATOM 1400 C CA . LEU A 1 177 ? -5.940 7.061 6.883 1.00 95.88 177 LEU A CA 1
ATOM 1401 C C . LEU A 1 177 ? -4.440 6.807 6.735 1.00 95.88 177 LEU A C 1
ATOM 1403 O O . LEU A 1 177 ? -4.066 5.674 6.461 1.00 95.88 177 LEU A O 1
ATOM 1407 N N . TYR A 1 178 ? -3.595 7.818 6.958 1.00 92.94 178 TYR A N 1
ATOM 1408 C CA . TYR A 1 178 ? -2.140 7.686 6.856 1.00 92.94 178 TYR A CA 1
ATOM 1409 C C . TYR A 1 178 ? -1.609 6.581 7.770 1.00 92.94 178 TYR A C 1
ATOM 1411 O O . TYR A 1 178 ? -0.919 5.680 7.302 1.00 92.94 178 TYR A O 1
ATOM 1419 N N . ASN A 1 179 ? -1.987 6.600 9.055 1.00 91.69 179 ASN A N 1
ATOM 1420 C CA . ASN A 1 179 ? -1.542 5.573 9.997 1.00 91.69 179 ASN A CA 1
ATOM 1421 C C . ASN A 1 179 ? -2.042 4.184 9.579 1.00 91.69 179 ASN A C 1
ATOM 1423 O O . ASN A 1 179 ? -1.276 3.226 9.604 1.00 91.69 179 ASN A O 1
ATOM 1427 N N . ILE A 1 180 ? -3.300 4.061 9.146 1.00 95.38 180 ILE A N 1
ATOM 1428 C CA . ILE A 1 180 ? -3.824 2.777 8.665 1.00 95.38 180 ILE A CA 1
ATOM 1429 C C . ILE A 1 180 ? -3.045 2.286 7.440 1.00 95.38 180 ILE A C 1
ATOM 1431 O O . ILE A 1 180 ? -2.682 1.116 7.397 1.00 95.38 180 ILE A O 1
ATOM 1435 N N . PHE A 1 181 ? -2.792 3.147 6.455 1.00 93.31 181 PHE A N 1
ATOM 1436 C CA . PHE A 1 181 ? -2.121 2.756 5.216 1.00 93.31 181 PHE A CA 1
ATOM 1437 C C . PHE A 1 181 ? -0.688 2.320 5.481 1.00 93.31 181 PHE A C 1
ATOM 1439 O O . PHE A 1 181 ? -0.346 1.175 5.196 1.00 93.31 181 PHE A O 1
ATOM 1446 N N . GLU A 1 182 ? 0.105 3.189 6.102 1.00 89.56 182 GLU A N 1
ATOM 1447 C CA . GLU A 1 182 ? 1.517 2.920 6.363 1.00 89.56 182 GLU A CA 1
ATOM 1448 C C . GLU A 1 182 ? 1.688 1.742 7.321 1.00 89.56 182 GLU A C 1
ATOM 1450 O O . GLU A 1 182 ? 2.432 0.803 7.044 1.00 89.56 182 GLU A O 1
ATOM 1455 N N . GLY A 1 183 ? 0.968 1.749 8.443 1.00 91.62 183 GLY A N 1
ATOM 1456 C CA . GLY A 1 183 ? 1.208 0.776 9.499 1.00 91.62 183 GLY A CA 1
ATOM 1457 C C . GLY A 1 183 ? 0.687 -0.621 9.191 1.00 91.62 183 GLY A C 1
ATOM 1458 O O . GLY A 1 183 ? 1.339 -1.604 9.553 1.00 91.62 183 GLY A O 1
ATOM 1459 N N . VAL A 1 184 ? -0.460 -0.738 8.510 1.00 94.44 184 VAL A N 1
ATOM 1460 C CA . VAL A 1 184 ? -0.972 -2.053 8.093 1.00 94.44 184 VAL A CA 1
ATOM 1461 C C . VAL A 1 184 ? -0.129 -2.610 6.958 1.00 94.44 184 VAL A C 1
ATOM 1463 O O . VAL A 1 184 ? 0.224 -3.791 6.998 1.00 94.44 184 VAL A O 1
ATOM 1466 N N . GLU A 1 185 ? 0.243 -1.788 5.974 1.00 91.06 185 GLU A N 1
ATOM 1467 C CA . GLU A 1 185 ? 1.086 -2.254 4.873 1.00 91.06 185 GLU A CA 1
ATOM 1468 C C . GLU A 1 185 ? 2.477 -2.667 5.369 1.00 91.06 185 GLU A C 1
ATOM 1470 O O . GLU A 1 185 ? 2.962 -3.735 4.989 1.00 91.06 185 GLU A O 1
ATOM 1475 N N . ALA A 1 186 ? 3.084 -1.902 6.279 1.00 88.19 186 ALA A N 1
ATOM 1476 C CA . ALA A 1 186 ? 4.381 -2.239 6.864 1.00 88.19 186 ALA A CA 1
ATOM 1477 C C . ALA A 1 186 ? 4.358 -3.571 7.632 1.00 88.19 186 ALA A C 1
ATOM 1479 O O . ALA A 1 186 ? 5.307 -4.350 7.536 1.00 88.19 186 ALA A O 1
ATOM 1480 N N . GLN A 1 187 ? 3.278 -3.855 8.369 1.00 90.94 187 GLN A N 1
ATOM 1481 C CA . GLN A 1 187 ? 3.164 -5.081 9.162 1.00 90.94 187 GLN A CA 1
ATOM 1482 C C . GLN A 1 187 ? 2.766 -6.305 8.333 1.00 90.94 187 GLN A C 1
ATOM 1484 O O . GLN A 1 187 ? 3.236 -7.415 8.581 1.00 90.94 187 GLN A O 1
ATOM 1489 N N . THR A 1 188 ? 1.851 -6.125 7.383 1.00 89.81 188 THR A N 1
ATOM 1490 C CA . THR A 1 188 ? 1.134 -7.243 6.747 1.00 89.81 188 THR A CA 1
ATOM 1491 C C . THR A 1 188 ? 1.450 -7.383 5.263 1.00 89.81 188 THR A C 1
ATOM 1493 O O . THR A 1 188 ? 1.205 -8.434 4.677 1.00 89.81 188 THR A O 1
ATOM 1496 N N . GLY A 1 189 ? 1.987 -6.338 4.631 1.00 86.88 189 GLY A N 1
ATOM 1497 C CA . GLY A 1 189 ? 2.156 -6.254 3.183 1.00 86.88 189 GLY A CA 1
ATOM 1498 C C . GLY A 1 189 ? 0.853 -6.049 2.403 1.00 86.88 189 GLY A C 1
ATOM 1499 O O . GLY A 1 189 ? 0.899 -6.082 1.173 1.00 86.88 189 GLY A O 1
ATOM 1500 N N . ILE A 1 190 ? -0.286 -5.857 3.080 1.00 91.06 190 ILE A N 1
ATOM 1501 C CA . ILE A 1 190 ? -1.584 -5.555 2.462 1.00 91.06 190 ILE A CA 1
ATOM 1502 C C . ILE A 1 190 ? -1.633 -4.065 2.124 1.00 91.06 190 ILE A C 1
ATOM 1504 O O . ILE A 1 190 ? -1.524 -3.227 3.017 1.00 91.06 190 ILE A O 1
ATOM 1508 N N . SER A 1 191 ? -1.871 -3.728 0.854 1.00 92.25 191 SER A N 1
ATOM 1509 C CA . SER A 1 191 ? -2.051 -2.329 0.455 1.00 92.25 191 SER A CA 1
ATOM 1510 C C . SER A 1 191 ? -3.478 -1.866 0.746 1.00 92.25 191 SER A C 1
ATOM 1512 O O . SER A 1 191 ? -4.409 -2.068 -0.039 1.00 92.25 191 SER A O 1
ATOM 1514 N N . VAL A 1 192 ? -3.670 -1.246 1.911 1.00 94.00 192 VAL A N 1
ATOM 1515 C CA . VAL A 1 192 ? -4.988 -0.743 2.328 1.00 94.00 192 VAL A CA 1
ATOM 1516 C C . VAL A 1 192 ? -5.422 0.459 1.486 1.00 94.00 192 VAL A C 1
ATOM 1518 O O . VAL A 1 192 ? -6.618 0.639 1.258 1.00 94.00 192 VAL A O 1
ATOM 1521 N N . VAL A 1 193 ? -4.481 1.250 0.963 1.00 92.94 193 VAL A N 1
ATOM 1522 C CA . VAL A 1 193 ? -4.798 2.378 0.074 1.00 92.94 193 VAL A CA 1
ATOM 1523 C C . VAL A 1 193 ? -5.466 1.912 -1.222 1.00 92.94 193 VAL A C 1
ATOM 1525 O O . VAL A 1 193 ? -6.450 2.528 -1.643 1.00 92.94 193 VAL A O 1
ATOM 1528 N N . ASP A 1 194 ? -5.010 0.800 -1.809 1.00 91.25 194 ASP A N 1
ATOM 1529 C CA . ASP A 1 194 ? -5.621 0.192 -2.998 1.00 91.25 194 ASP A CA 1
ATOM 1530 C C . ASP A 1 194 ? -7.046 -0.295 -2.689 1.00 91.25 194 ASP A C 1
ATOM 1532 O O . ASP A 1 194 ? -7.997 0.023 -3.414 1.00 91.25 194 ASP A O 1
ATOM 1536 N N . LEU A 1 195 ? -7.218 -0.987 -1.556 1.00 93.88 195 LEU A N 1
ATOM 1537 C CA . LEU A 1 195 ? -8.515 -1.497 -1.100 1.00 93.88 195 LEU A CA 1
ATOM 1538 C C . LEU A 1 195 ? -9.514 -0.365 -0.836 1.00 93.88 195 LEU A C 1
ATOM 1540 O O . LEU A 1 195 ? -10.657 -0.419 -1.293 1.00 93.88 195 LEU A O 1
ATOM 1544 N N . VAL A 1 196 ? -9.093 0.695 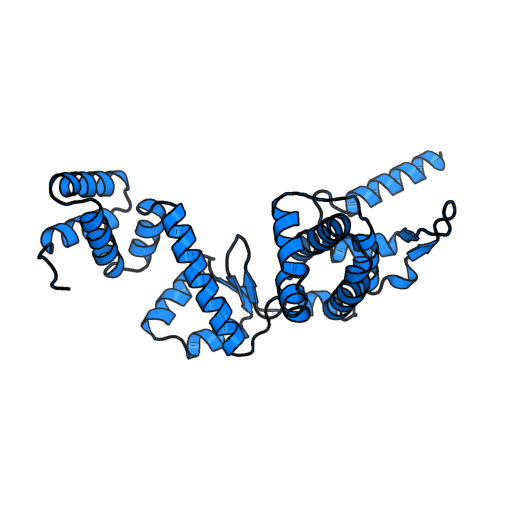-0.142 1.00 94.25 196 VAL A N 1
ATOM 1545 C CA . VAL A 1 196 ? -9.933 1.869 0.138 1.00 94.25 196 VAL A CA 1
ATOM 1546 C C . VAL A 1 196 ? -10.263 2.617 -1.145 1.00 94.25 196 VAL A C 1
ATOM 1548 O O . VAL A 1 196 ? -11.424 2.973 -1.358 1.00 94.25 196 VAL A O 1
ATOM 1551 N N . SER A 1 197 ? -9.277 2.822 -2.020 1.00 90.88 197 SER A N 1
ATOM 1552 C CA . SER A 1 197 ? -9.484 3.486 -3.309 1.00 90.88 197 SER A CA 1
ATOM 1553 C C . SER A 1 197 ? -10.494 2.732 -4.159 1.00 90.88 197 SER A C 1
ATOM 1555 O O . SER A 1 197 ? -11.363 3.372 -4.741 1.00 90.88 197 SER A O 1
ATOM 1557 N N . SER A 1 198 ? -10.430 1.395 -4.173 1.00 89.44 198 SER A N 1
ATOM 1558 C CA . SER A 1 198 ? -11.385 0.513 -4.853 1.00 89.44 198 SER A CA 1
ATOM 1559 C C . SER A 1 198 ? -12.780 0.538 -4.215 1.00 89.44 198 SER A C 1
ATOM 1561 O O . SER A 1 198 ? -13.793 0.738 -4.891 1.00 89.44 198 SER A O 1
ATOM 1563 N N . ARG A 1 199 ? -12.853 0.413 -2.888 1.00 92.25 199 ARG A N 1
ATOM 1564 C CA . ARG A 1 199 ? -14.116 0.376 -2.142 1.00 92.25 199 ARG A CA 1
ATOM 1565 C C . ARG A 1 199 ? -14.883 1.695 -2.228 1.00 92.25 199 ARG A C 1
ATOM 1567 O O . ARG A 1 199 ? -16.112 1.700 -2.290 1.00 92.25 199 ARG A O 1
ATOM 1574 N N . LEU A 1 200 ? -14.161 2.812 -2.239 1.00 90.31 200 LEU A N 1
ATOM 1575 C CA . LEU A 1 200 ? -14.708 4.161 -2.138 1.00 90.31 200 LEU A CA 1
ATOM 1576 C C . LEU A 1 200 ? -14.489 4.993 -3.416 1.00 90.31 200 LEU A C 1
ATOM 1578 O O . LEU A 1 200 ? -14.461 6.221 -3.334 1.00 90.31 200 LEU A O 1
ATOM 1582 N N . GLN A 1 201 ? -14.405 4.371 -4.603 1.00 83.31 201 GLN A N 1
ATOM 1583 C CA . GLN A 1 201 ? -14.155 5.042 -5.903 1.00 83.31 201 GLN A CA 1
ATOM 1584 C C . GLN A 1 201 ? -15.080 6.243 -6.212 1.00 83.31 201 GLN A C 1
ATOM 1586 O O . GLN A 1 201 ? -14.745 7.101 -7.026 1.00 83.31 201 GLN A O 1
ATOM 1591 N N . GLY A 1 202 ? -16.248 6.346 -5.567 1.00 83.06 202 GLY A N 1
ATOM 1592 C CA . GLY A 1 202 ? -17.178 7.476 -5.706 1.00 83.06 202 GLY A CA 1
ATOM 1593 C C . GLY A 1 202 ? -16.963 8.637 -4.723 1.00 83.06 202 GLY A C 1
ATOM 1594 O O . GLY A 1 202 ? -17.611 9.683 -4.852 1.00 83.06 202 GLY A O 1
ATOM 1595 N N . ASN A 1 203 ? -16.087 8.483 -3.730 1.00 89.06 203 ASN A N 1
ATOM 1596 C CA . ASN A 1 203 ? -15.882 9.475 -2.687 1.00 89.06 203 ASN A CA 1
ATOM 1597 C C . ASN A 1 203 ? -14.935 10.585 -3.164 1.00 89.06 203 ASN A C 1
ATOM 1599 O O . ASN A 1 203 ? -13.713 10.487 -3.075 1.00 89.06 203 ASN 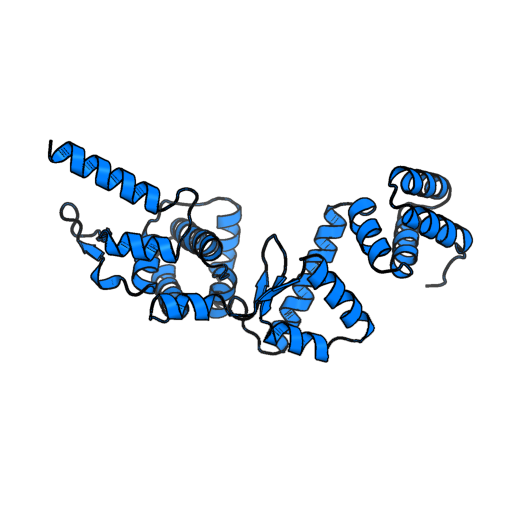A O 1
ATOM 1603 N N . LYS A 1 204 ? -15.523 11.698 -3.619 1.00 88.81 204 LYS A N 1
ATOM 1604 C CA . LYS A 1 204 ? -14.793 12.885 -4.105 1.00 88.81 204 LYS A CA 1
ATOM 1605 C C . LYS A 1 204 ? -13.822 13.482 -3.081 1.00 88.81 204 LYS A C 1
ATOM 1607 O O . LYS A 1 204 ? -12.936 14.238 -3.471 1.00 88.81 204 LYS A O 1
ATOM 1612 N N . ARG A 1 205 ? -14.001 13.181 -1.791 1.00 93.81 205 ARG A N 1
ATOM 1613 C CA . ARG A 1 205 ? -13.141 13.669 -0.712 1.00 93.81 205 ARG A CA 1
ATOM 1614 C C . ARG A 1 205 ? -11.774 12.985 -0.714 1.00 93.81 205 ARG A C 1
ATOM 1616 O O . ARG A 1 205 ? -10.793 13.651 -0.409 1.00 93.81 205 ARG A O 1
ATOM 1623 N N . LEU A 1 206 ? -11.688 11.713 -1.115 1.00 92.50 206 LEU A N 1
ATOM 1624 C CA . LEU A 1 206 ? -10.444 10.934 -1.038 1.00 92.50 206 LEU A CA 1
ATOM 1625 C C . LEU A 1 206 ? -9.289 11.572 -1.807 1.00 92.50 206 LEU A C 1
ATOM 1627 O O . LEU A 1 206 ? -8.204 11.714 -1.259 1.00 92.50 206 LEU A O 1
ATOM 1631 N N . GLY A 1 207 ? -9.536 12.060 -3.026 1.00 90.25 207 GLY A N 1
ATOM 1632 C CA . GLY A 1 207 ? -8.492 12.726 -3.811 1.00 90.25 207 GLY A CA 1
ATOM 1633 C C . GLY A 1 207 ? -7.924 13.978 -3.132 1.00 90.25 207 GLY A C 1
ATOM 1634 O O . GLY A 1 207 ? -6.734 14.251 -3.251 1.00 90.25 207 GLY A O 1
ATOM 1635 N N . LYS A 1 208 ? -8.750 14.722 -2.380 1.00 93.56 208 LYS A N 1
ATOM 1636 C CA . LYS A 1 208 ? -8.281 15.860 -1.574 1.00 93.56 208 LYS A CA 1
ATOM 1637 C C . LYS A 1 208 ? -7.447 15.381 -0.383 1.00 93.56 208 LYS A C 1
ATOM 1639 O O . LYS A 1 208 ? -6.401 15.963 -0.124 1.00 93.56 208 LYS A O 1
ATOM 1644 N N . LEU A 1 209 ? -7.901 14.341 0.319 1.00 94.81 209 LEU A N 1
ATOM 1645 C CA . LEU A 1 209 ? -7.193 13.790 1.479 1.00 94.81 209 LEU A CA 1
ATOM 1646 C C . LEU A 1 209 ? -5.809 13.260 1.090 1.00 94.81 209 LEU A C 1
ATOM 1648 O O . LEU A 1 209 ? -4.839 13.563 1.771 1.00 94.81 209 LEU A O 1
ATOM 1652 N N . PHE A 1 210 ? -5.690 12.564 -0.044 1.00 91.88 210 PHE A N 1
ATOM 1653 C CA . PHE A 1 210 ? -4.397 12.090 -0.554 1.00 91.88 210 PHE A CA 1
ATOM 1654 C C . PHE A 1 210 ? -3.421 13.252 -0.795 1.00 91.88 210 PHE A C 1
ATOM 1656 O O . PHE A 1 210 ? -2.300 13.227 -0.299 1.00 91.88 210 PHE A O 1
ATOM 1663 N N . GLN A 1 211 ? -3.881 14.338 -1.428 1.00 91.06 211 GLN A N 1
ATOM 1664 C CA . GLN A 1 211 ? -3.061 15.542 -1.629 1.00 91.06 211 GLN A CA 1
ATOM 1665 C C . GLN A 1 211 ? -2.676 16.256 -0.324 1.00 91.06 211 GLN A C 1
ATOM 1667 O O . GLN A 1 211 ? -1.651 16.933 -0.276 1.00 91.06 211 GLN A O 1
ATOM 1672 N N . MET A 1 212 ? -3.522 16.193 0.706 1.00 93.69 212 MET A N 1
ATOM 1673 C CA . MET A 1 212 ? -3.238 16.791 2.015 1.00 93.69 212 MET A CA 1
ATOM 1674 C C . MET A 1 212 ? -2.229 15.957 2.809 1.00 93.69 212 MET A C 1
ATOM 1676 O O . MET A 1 212 ? -1.322 16.531 3.413 1.00 93.69 212 MET A O 1
ATOM 1680 N N . MET A 1 213 ? -2.333 14.625 2.752 1.00 91.12 213 MET A N 1
ATOM 1681 C CA . MET A 1 213 ? -1.355 13.714 3.355 1.00 91.12 213 MET A CA 1
ATOM 1682 C C . MET A 1 213 ? 0.044 13.921 2.767 1.00 91.12 213 MET A C 1
ATOM 1684 O O . MET A 1 213 ? 0.994 14.076 3.526 1.00 91.12 213 MET A O 1
ATOM 1688 N N . GLU A 1 214 ? 0.168 14.060 1.441 1.00 87.69 214 GLU A N 1
ATOM 1689 C CA . GLU A 1 214 ? 1.449 14.371 0.775 1.00 87.69 214 GLU A CA 1
ATOM 1690 C C . GLU A 1 214 ? 2.097 15.679 1.267 1.00 87.69 214 GLU A C 1
ATOM 1692 O O . GLU A 1 214 ? 3.315 15.842 1.209 1.00 87.69 214 GLU A O 1
ATOM 1697 N N . LYS A 1 215 ? 1.292 16.631 1.755 1.00 89.25 215 LYS A N 1
ATOM 1698 C CA . LYS A 1 215 ? 1.761 17.921 2.285 1.00 89.25 215 LYS A CA 1
ATOM 1699 C C . LYS A 1 215 ? 1.985 17.919 3.797 1.00 89.25 215 LYS A C 1
ATOM 1701 O O . LYS A 1 215 ? 2.440 18.932 4.327 1.00 89.25 215 LYS A O 1
ATOM 1706 N N . GLY A 1 216 ? 1.651 16.827 4.488 1.00 84.88 216 GLY A N 1
ATOM 1707 C CA . GLY A 1 216 ? 1.712 16.740 5.948 1.00 84.88 216 GLY A CA 1
ATOM 1708 C C . GLY A 1 216 ? 0.689 17.629 6.666 1.00 84.88 216 GLY A C 1
ATOM 1709 O O . GLY A 1 216 ? 0.952 18.101 7.769 1.00 84.88 216 GLY A O 1
ATOM 1710 N N . GLU A 1 217 ? -0.464 17.910 6.049 1.00 86.75 217 GLU A N 1
ATOM 1711 C CA . GLU A 1 217 ? -1.531 18.730 6.647 1.00 86.75 217 GLU A CA 1
ATOM 1712 C C . GLU A 1 217 ? -2.399 17.896 7.619 1.00 86.75 217 GLU A C 1
ATOM 1714 O O . GLU A 1 217 ? -3.555 17.578 7.332 1.00 86.75 217 GLU A O 1
ATOM 1719 N N . THR A 1 218 ? -1.829 17.526 8.770 1.00 83.94 218 THR A N 1
ATOM 1720 C CA . THR A 1 218 ? -2.397 16.551 9.725 1.00 83.94 218 THR A CA 1
ATOM 1721 C C . THR A 1 218 ? -2.788 17.158 11.077 1.00 83.94 218 THR A C 1
ATOM 1723 O O . THR A 1 218 ? -2.107 18.053 11.576 1.00 83.94 218 THR A O 1
ATOM 1726 N N . GLU A 1 219 ? -3.830 16.611 11.708 1.00 83.62 219 GLU A N 1
ATOM 1727 C CA . GLU A 1 219 ? -4.193 16.849 13.120 1.00 83.62 219 GLU A CA 1
ATOM 1728 C C . GLU A 1 219 ? -4.137 15.537 13.915 1.00 83.62 219 GLU A C 1
ATOM 1730 O O . GLU A 1 219 ? -4.290 14.462 13.339 1.00 83.62 219 GLU A O 1
ATOM 1735 N N . GLU A 1 220 ? -3.896 15.592 15.227 1.00 80.00 220 GLU A N 1
ATOM 1736 C CA . GLU A 1 220 ? -3.837 14.377 16.049 1.00 80.00 220 GLU A CA 1
ATOM 1737 C C . GLU A 1 220 ? -5.162 13.603 15.989 1.00 80.00 220 GLU A C 1
ATOM 1739 O O . GLU A 1 220 ? -6.236 14.150 16.222 1.00 80.00 220 GLU A O 1
ATOM 1744 N N . ASN A 1 221 ? -5.079 12.309 15.688 1.00 85.56 221 ASN A N 1
ATOM 1745 C CA . ASN A 1 221 ? -6.211 11.394 15.720 1.00 85.56 221 ASN A CA 1
ATOM 1746 C C . ASN A 1 221 ? -5.709 10.015 16.160 1.00 85.56 221 ASN A C 1
ATOM 1748 O O . ASN A 1 221 ? -4.734 9.507 15.605 1.00 85.56 221 ASN A O 1
ATOM 1752 N N . ILE A 1 222 ? -6.373 9.422 17.152 1.00 88.00 222 ILE A N 1
ATOM 1753 C CA . ILE A 1 222 ? -6.042 8.093 17.695 1.00 88.00 222 ILE A CA 1
ATOM 1754 C C . ILE A 1 222 ? -7.093 7.030 17.348 1.00 88.00 222 ILE A C 1
ATOM 1756 O O . ILE A 1 222 ? -6.913 5.855 17.664 1.00 88.00 222 ILE A O 1
ATOM 1760 N N . ASP A 1 223 ? -8.179 7.415 16.668 1.00 90.75 223 ASP A N 1
ATOM 1761 C CA . ASP A 1 223 ? -9.305 6.525 16.355 1.00 90.75 223 ASP A CA 1
ATOM 1762 C C . ASP A 1 223 ? -8.892 5.332 15.493 1.00 90.75 223 ASP A C 1
ATOM 1764 O O . ASP A 1 223 ? -9.502 4.262 15.563 1.00 90.75 223 ASP A O 1
ATOM 1768 N N . TRP A 1 224 ? -7.828 5.497 14.702 1.00 93.81 224 TRP A N 1
ATOM 1769 C CA . TRP A 1 224 ? -7.264 4.435 13.876 1.00 93.81 224 TRP A CA 1
ATOM 1770 C C . TRP A 1 224 ? -6.828 3.228 14.714 1.00 93.81 224 TRP A C 1
ATOM 1772 O O . TRP A 1 224 ? -7.044 2.096 14.290 1.00 93.81 224 TRP A O 1
ATOM 1782 N N . MET A 1 225 ? -6.296 3.436 15.925 1.00 93.00 225 MET A N 1
ATOM 1783 C CA . MET A 1 225 ? -5.871 2.338 16.803 1.00 93.00 225 MET A CA 1
ATOM 1784 C C . MET A 1 225 ? -7.065 1.477 17.205 1.00 93.00 225 MET A C 1
ATOM 1786 O O . MET A 1 225 ? -7.030 0.252 17.084 1.00 93.00 225 MET A O 1
ATOM 1790 N N . PHE A 1 226 ? -8.142 2.125 17.653 1.00 93.38 226 PHE A N 1
ATOM 1791 C CA . PHE A 1 226 ? -9.359 1.441 18.077 1.00 93.38 226 PHE A CA 1
ATOM 1792 C C . PHE A 1 226 ? -10.019 0.715 16.908 1.00 93.38 226 PHE A C 1
ATOM 1794 O O . PHE A 1 226 ? -10.413 -0.443 17.042 1.00 93.38 226 PHE A O 1
ATOM 1801 N N . ASP A 1 227 ? -10.100 1.353 15.740 1.00 96.31 227 ASP A N 1
ATOM 1802 C CA . ASP A 1 227 ? -10.703 0.718 14.574 1.00 96.31 227 ASP A CA 1
ATOM 1803 C C . ASP A 1 227 ? -9.883 -0.472 14.055 1.00 96.31 227 ASP A C 1
ATOM 1805 O O . ASP A 1 227 ? -10.493 -1.468 13.661 1.00 96.31 227 ASP A O 1
ATOM 1809 N N . LEU A 1 228 ? -8.547 -0.442 14.132 1.00 96.81 228 LEU A N 1
ATOM 1810 C CA . LEU A 1 228 ? -7.697 -1.594 13.803 1.00 96.81 228 LEU A CA 1
ATOM 1811 C C . LEU A 1 228 ? -7.887 -2.755 14.783 1.00 96.81 228 LEU A C 1
ATOM 1813 O O . LEU A 1 228 ? -8.098 -3.891 14.353 1.00 96.81 228 LEU A O 1
ATOM 1817 N N . VAL A 1 229 ? -7.881 -2.479 16.092 1.00 96.44 229 VAL A N 1
ATOM 1818 C CA . VAL A 1 229 ? -8.143 -3.497 17.126 1.00 96.44 229 VAL A CA 1
ATOM 1819 C C . VAL A 1 229 ? -9.493 -4.153 16.894 1.00 96.44 229 VAL A C 1
ATOM 1821 O O . VAL A 1 229 ? -9.620 -5.379 16.900 1.00 96.44 229 VAL A O 1
ATOM 1824 N N . CYS A 1 230 ? -10.520 -3.346 16.664 1.00 96.62 230 CYS A N 1
ATOM 1825 C CA . CYS A 1 230 ? -11.847 -3.878 16.464 1.00 96.62 230 CYS A CA 1
ATOM 1826 C C . CYS A 1 230 ? -12.005 -4.597 15.120 1.00 96.62 230 CYS A C 1
ATOM 1828 O O . CYS A 1 230 ? -12.734 -5.587 15.056 1.00 96.62 230 CYS A O 1
ATOM 1830 N N . ALA A 1 231 ? -11.324 -4.149 14.059 1.00 98.00 231 ALA A N 1
ATOM 1831 C CA . ALA A 1 231 ? -11.268 -4.879 12.794 1.00 98.00 231 ALA A CA 1
ATOM 1832 C C . ALA A 1 231 ? -10.640 -6.269 12.973 1.00 98.00 231 ALA A C 1
ATOM 1834 O O . ALA A 1 231 ? -11.121 -7.245 12.393 1.00 98.00 231 ALA A O 1
ATOM 1835 N N . ALA A 1 232 ? -9.645 -6.373 13.860 1.00 97.69 232 ALA A N 1
ATOM 1836 C CA . ALA A 1 232 ? -8.999 -7.618 14.270 1.00 97.69 232 ALA A CA 1
ATOM 1837 C C . ALA A 1 232 ? -9.824 -8.462 15.268 1.00 97.69 232 ALA A C 1
ATOM 1839 O O . ALA A 1 232 ? -9.326 -9.455 15.795 1.00 97.69 232 ALA A O 1
ATOM 1840 N N . GLY A 1 233 ? -11.086 -8.098 15.537 1.00 96.75 233 GLY A N 1
ATOM 1841 C CA . GLY A 1 233 ? -11.985 -8.842 16.430 1.00 96.75 233 GLY A CA 1
ATOM 1842 C C . GLY A 1 233 ? -11.873 -8.464 17.912 1.00 96.75 233 GLY A C 1
ATOM 1843 O O . GLY A 1 233 ? -12.45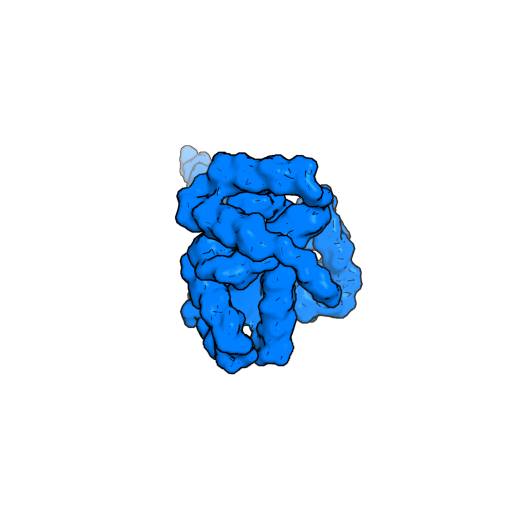8 -9.128 18.767 1.00 96.75 233 GLY A O 1
ATOM 1844 N N . GLY A 1 234 ? -11.152 -7.389 18.230 1.00 95.44 234 GLY A N 1
ATOM 1845 C CA . GLY A 1 234 ? -10.855 -6.944 19.590 1.00 95.44 234 GLY A CA 1
ATOM 1846 C C . GLY A 1 234 ? -11.891 -6.030 20.247 1.00 95.44 234 GLY A C 1
ATOM 1847 O O . GLY A 1 234 ? -11.557 -5.406 21.244 1.00 95.44 234 GLY A O 1
ATOM 1848 N N . GLU A 1 235 ? -13.131 -5.928 19.752 1.00 93.31 235 GLU A N 1
ATOM 1849 C CA . GLU A 1 235 ? -14.139 -4.987 20.297 1.00 93.31 235 GLU A CA 1
ATOM 1850 C C . GLU A 1 235 ? -14.346 -5.157 21.815 1.00 93.31 235 GLU A C 1
ATOM 1852 O O . GLU A 1 235 ? -14.402 -4.186 22.561 1.00 93.31 235 GLU A O 1
ATOM 1857 N N . ALA A 1 236 ? -14.387 -6.403 22.297 1.00 91.62 236 ALA A N 1
ATOM 1858 C CA . ALA A 1 236 ? -14.540 -6.714 23.721 1.00 91.62 236 ALA A CA 1
ATOM 1859 C C . ALA A 1 236 ? -13.294 -6.395 24.574 1.00 91.62 236 ALA A C 1
ATOM 1861 O O . ALA A 1 236 ? -13.336 -6.552 25.793 1.00 91.62 236 ALA A O 1
ATOM 1862 N N . GLN A 1 237 ? -12.186 -6.007 23.940 1.00 90.44 237 GLN A N 1
ATOM 1863 C CA . GLN A 1 237 ? -10.917 -5.656 24.582 1.00 90.44 237 GLN A CA 1
ATOM 1864 C C . GLN A 1 237 ? -10.756 -4.141 24.768 1.00 90.44 237 GLN A C 1
ATOM 1866 O O . GLN A 1 237 ? -9.784 -3.699 25.380 1.00 90.44 237 GLN A O 1
ATOM 1871 N N . LEU A 1 238 ? -11.712 -3.351 24.271 1.00 88.62 238 LEU A N 1
ATOM 1872 C CA . LEU A 1 238 ? -11.807 -1.931 24.576 1.00 88.62 238 LEU A CA 1
ATOM 1873 C C . LEU A 1 238 ? -12.506 -1.744 25.921 1.00 88.62 238 LEU A C 1
ATOM 1875 O O . LEU A 1 238 ? -13.566 -2.322 26.171 1.00 88.62 238 LEU A O 1
ATOM 1879 N N . GLN A 1 239 ? -11.917 -0.928 26.787 1.00 86.12 239 GLN A N 1
ATOM 1880 C CA . GLN A 1 239 ? -12.497 -0.582 28.082 1.00 86.12 239 GLN A CA 1
ATOM 1881 C C . GLN A 1 239 ? -12.781 0.921 28.117 1.00 86.12 239 GLN A C 1
ATOM 1883 O O . GLN A 1 239 ? -12.017 1.679 27.529 1.00 86.12 239 GLN A O 1
ATOM 1888 N N . PRO A 1 240 ? -13.869 1.377 28.753 1.00 84.69 240 PRO A N 1
ATOM 1889 C CA . PRO A 1 240 ? -14.087 2.804 28.945 1.00 84.69 240 PRO A CA 1
ATOM 1890 C C . PRO A 1 240 ? -12.984 3.377 29.838 1.00 84.69 240 PRO A C 1
ATOM 1892 O O . PRO A 1 240 ? -12.571 2.733 30.807 1.00 84.69 240 PRO A O 1
ATOM 1895 N N . ASP A 1 241 ? -12.525 4.581 29.517 1.00 82.12 241 ASP A N 1
ATOM 1896 C CA . ASP A 1 241 ? -11.567 5.295 30.350 1.00 82.12 241 ASP A CA 1
ATOM 1897 C C . ASP A 1 241 ? -12.238 5.668 31.696 1.00 82.12 241 ASP A C 1
ATOM 1899 O O . ASP A 1 241 ? -13.333 6.247 31.713 1.00 82.12 241 ASP A O 1
ATOM 1903 N N . PRO A 1 242 ? -11.645 5.286 32.846 1.00 79.19 242 PRO A N 1
ATOM 1904 C CA . PRO A 1 242 ? -12.213 5.569 34.162 1.00 79.19 242 PRO A CA 1
ATOM 1905 C C . PRO A 1 242 ? -12.222 7.064 34.520 1.00 79.19 242 PRO A C 1
ATOM 1907 O O . PRO A 1 242 ? -13.008 7.467 35.382 1.00 79.19 242 PRO A O 1
ATOM 1910 N N . GLU A 1 243 ? -11.369 7.874 33.889 1.00 83.56 243 GLU A N 1
ATOM 1911 C CA . GLU A 1 243 ? -11.258 9.320 34.105 1.00 83.56 243 GLU A CA 1
ATOM 1912 C C . GLU A 1 243 ? -12.040 10.131 33.060 1.00 83.56 243 GLU A C 1
ATOM 1914 O O . GLU A 1 243 ? -12.497 11.237 33.364 1.00 83.56 243 GLU A O 1
ATOM 1919 N N . ASP A 1 244 ? -12.276 9.561 31.875 1.00 82.12 244 ASP A N 1
ATOM 1920 C CA . ASP A 1 244 ? -13.086 10.163 30.813 1.00 82.12 244 ASP A CA 1
ATOM 1921 C C . ASP A 1 244 ? -14.051 9.149 30.180 1.00 82.12 244 ASP A C 1
ATOM 1923 O O . ASP A 1 244 ? -13.731 8.448 29.227 1.00 82.12 244 ASP A O 1
ATOM 1927 N N . ALA A 1 245 ? -15.298 9.120 30.655 1.00 72.12 245 ALA A N 1
ATOM 1928 C CA . ALA A 1 245 ? -16.319 8.190 30.162 1.00 72.12 245 ALA A CA 1
ATOM 1929 C C . ALA A 1 245 ? -16.652 8.324 28.654 1.00 72.12 245 ALA A C 1
ATOM 1931 O O . ALA A 1 245 ? -17.410 7.501 28.132 1.00 72.12 245 ALA A O 1
ATOM 1932 N N . GLY A 1 246 ? -16.148 9.360 27.967 1.00 73.06 246 GLY A N 1
ATOM 1933 C CA . GLY A 1 246 ? -16.230 9.510 26.513 1.00 73.06 246 GLY A CA 1
ATOM 1934 C C . GLY A 1 246 ? -15.124 8.789 25.733 1.00 73.06 246 GLY A C 1
ATOM 1935 O O . GLY A 1 246 ? -15.281 8.603 24.526 1.00 73.06 246 GLY A O 1
ATOM 1936 N N . ASN A 1 247 ? -14.053 8.355 26.404 1.00 79.44 247 ASN A N 1
ATOM 1937 C CA . ASN A 1 247 ? -12.871 7.751 25.795 1.00 79.44 247 ASN A CA 1
ATOM 1938 C C . ASN A 1 247 ? -12.746 6.256 26.104 1.00 79.44 247 ASN A C 1
ATOM 1940 O O . ASN A 1 247 ? -13.409 5.699 26.982 1.00 79.44 247 ASN A O 1
ATOM 1944 N N . TRP A 1 248 ? -11.863 5.607 25.348 1.00 83.56 248 TRP A N 1
ATOM 1945 C CA . TRP A 1 248 ? -11.557 4.189 25.471 1.00 83.56 248 TRP A CA 1
ATOM 1946 C C . TRP A 1 248 ? -10.074 3.992 25.761 1.00 83.56 248 TRP A C 1
ATOM 1948 O O . TRP A 1 248 ? -9.223 4.694 25.222 1.00 83.56 248 TRP A O 1
ATOM 1958 N N . ILE A 1 249 ? -9.770 2.982 26.565 1.00 86.12 249 ILE A N 1
ATOM 1959 C CA . ILE A 1 249 ? -8.423 2.482 26.810 1.00 86.12 249 ILE A CA 1
ATOM 1960 C C . ILE A 1 249 ? -8.275 1.087 26.199 1.00 86.12 249 ILE A C 1
ATOM 1962 O O . ILE A 1 249 ? -9.216 0.284 26.158 1.00 86.12 249 ILE A O 1
ATOM 1966 N N . LEU A 1 250 ? -7.073 0.800 25.704 1.00 85.81 250 LEU A N 1
ATOM 1967 C CA . LEU A 1 250 ? -6.720 -0.501 25.147 1.00 85.81 250 LEU A CA 1
ATOM 1968 C C . LEU A 1 250 ? -6.299 -1.440 26.278 1.00 85.81 250 LEU A C 1
ATOM 1970 O O . LEU A 1 250 ? -5.356 -1.143 27.010 1.00 85.81 250 LEU A O 1
ATOM 1974 N N . SER A 1 251 ? -6.954 -2.598 26.406 1.00 88.94 251 SER A N 1
ATOM 1975 C CA . SER A 1 251 ? -6.425 -3.664 27.261 1.00 88.94 251 SER A CA 1
ATOM 1976 C C . SER A 1 251 ? -5.115 -4.221 26.691 1.00 88.94 251 SER A C 1
ATOM 1978 O O . SER A 1 251 ? -4.816 -4.067 25.506 1.00 88.94 251 SER A O 1
ATOM 1980 N N . ARG A 1 252 ? -4.363 -4.980 27.495 1.00 85.62 252 ARG A N 1
ATOM 1981 C CA . ARG A 1 252 ? -3.198 -5.732 27.001 1.00 85.62 252 ARG A CA 1
ATOM 1982 C C . ARG A 1 252 ? -3.529 -6.579 25.767 1.00 85.62 252 ARG A C 1
ATOM 1984 O O . ARG A 1 252 ? -2.771 -6.564 24.805 1.00 85.62 252 ARG A O 1
ATOM 1991 N N . GLN A 1 253 ? -4.669 -7.278 25.765 1.00 89.31 253 GLN A N 1
ATOM 1992 C CA . GLN A 1 253 ? -5.069 -8.088 24.609 1.00 89.31 253 GLN A CA 1
ATOM 1993 C C . GLN A 1 253 ? -5.383 -7.232 23.375 1.00 89.31 253 GLN A C 1
ATOM 1995 O O . GLN A 1 253 ? -5.110 -7.661 22.258 1.00 89.31 253 GLN A O 1
ATOM 2000 N N . ALA A 1 254 ? -5.943 -6.030 23.554 1.00 90.88 254 ALA A N 1
ATOM 2001 C CA . ALA A 1 254 ? -6.143 -5.094 22.450 1.00 90.88 254 ALA A CA 1
ATOM 2002 C C . ALA A 1 254 ? -4.800 -4.664 21.843 1.00 90.88 254 ALA A C 1
ATOM 2004 O O . ALA A 1 254 ? -4.653 -4.640 20.625 1.00 90.88 254 ALA A O 1
ATOM 2005 N N . ILE A 1 255 ? -3.805 -4.396 22.688 1.00 88.25 255 ILE A N 1
ATOM 2006 C CA . ILE A 1 255 ? -2.462 -4.018 22.246 1.00 88.25 255 ILE A CA 1
ATOM 2007 C C . ILE A 1 255 ? -1.771 -5.183 21.510 1.00 88.25 255 ILE A C 1
ATOM 2009 O O . ILE A 1 255 ? -1.193 -4.977 20.447 1.00 88.25 255 ILE A O 1
ATOM 2013 N N . GLU A 1 256 ? -1.893 -6.416 22.012 1.00 89.75 256 GLU A N 1
ATOM 2014 C CA . GLU A 1 256 ? -1.384 -7.624 21.338 1.00 89.75 256 GLU A CA 1
ATOM 2015 C C . GLU A 1 256 ? -2.067 -7.884 19.983 1.00 89.75 256 GLU A C 1
ATOM 2017 O O . GLU A 1 256 ? -1.439 -8.404 19.063 1.00 89.75 256 GLU A O 1
ATOM 2022 N N . LEU A 1 257 ? -3.352 -7.540 19.834 1.00 93.44 257 LEU A N 1
ATOM 2023 C CA . LEU A 1 257 ? -4.039 -7.591 18.539 1.00 93.44 257 LEU A CA 1
ATOM 2024 C C . LEU A 1 257 ? -3.542 -6.499 17.593 1.00 93.44 257 LEU A C 1
ATOM 2026 O O . LEU A 1 257 ? -3.331 -6.781 16.415 1.00 93.44 257 LEU A O 1
ATOM 2030 N N . LEU A 1 258 ? -3.332 -5.283 18.103 1.00 93.06 258 LEU A N 1
ATOM 2031 C CA . LEU A 1 258 ? -2.806 -4.171 17.317 1.00 93.06 258 LEU A CA 1
ATOM 2032 C C . LEU A 1 258 ? -1.415 -4.499 16.755 1.00 93.06 258 LEU A C 1
ATOM 2034 O O . LEU A 1 258 ? -1.190 -4.305 15.567 1.00 93.06 258 LEU A O 1
ATOM 2038 N N . ASP A 1 259 ? -0.528 -5.086 17.564 1.00 90.94 259 ASP A N 1
ATOM 2039 C CA . ASP A 1 259 ? 0.830 -5.491 17.156 1.00 90.94 259 ASP A CA 1
ATOM 2040 C C . ASP A 1 259 ? 0.839 -6.527 16.013 1.00 90.94 259 ASP A C 1
ATOM 2042 O O . ASP A 1 259 ? 1.776 -6.592 15.224 1.00 90.94 259 ASP A O 1
ATOM 2046 N N . LYS A 1 260 ? -0.236 -7.313 15.854 1.00 92.62 260 LYS A N 1
ATOM 2047 C CA . LYS A 1 260 ? -0.364 -8.255 14.728 1.00 92.62 260 LYS A CA 1
ATOM 2048 C C . LYS A 1 260 ? -0.694 -7.575 13.406 1.00 92.62 260 LYS A C 1
ATOM 2050 O O . LYS A 1 260 ? -0.361 -8.130 12.362 1.00 92.62 260 LYS A O 1
ATOM 2055 N N . VAL A 1 261 ? -1.372 -6.429 13.443 1.00 94.56 261 VAL A N 1
ATOM 2056 C CA . VAL A 1 261 ? -1.932 -5.770 12.251 1.00 94.56 261 VAL A CA 1
ATOM 2057 C C . VAL A 1 261 ? -1.290 -4.424 11.937 1.00 94.56 261 VAL A C 1
ATOM 2059 O O . VAL A 1 261 ? -1.557 -3.885 10.872 1.00 94.56 261 VAL A O 1
ATOM 2062 N N . TYR A 1 262 ? -0.467 -3.878 12.833 1.00 94.06 262 TYR A N 1
ATOM 2063 C CA . TYR A 1 262 ? 0.103 -2.543 12.709 1.00 94.06 262 TYR A CA 1
ATOM 2064 C C . TYR A 1 262 ? 1.573 -2.493 13.132 1.00 94.06 262 TYR A C 1
ATOM 2066 O O . TYR A 1 262 ? 1.927 -2.924 14.230 1.00 94.06 262 TYR A O 1
ATOM 2074 N N . LEU A 1 263 ? 2.401 -1.865 12.296 1.00 88.06 263 LEU A N 1
ATOM 2075 C CA . LEU A 1 263 ? 3.796 -1.548 12.584 1.00 88.06 263 LEU A CA 1
ATOM 2076 C C . LEU A 1 263 ? 4.038 -0.053 12.355 1.00 88.06 263 LEU A C 1
ATOM 2078 O O . LEU A 1 263 ? 4.140 0.401 11.222 1.00 88.06 263 LEU A O 1
ATOM 2082 N N . GLY A 1 264 ? 4.132 0.714 13.441 1.00 76.00 264 GLY A N 1
ATOM 2083 C CA . GLY A 1 264 ? 4.511 2.129 13.389 1.00 76.00 264 GLY A CA 1
ATOM 2084 C C . GLY A 1 264 ? 6.024 2.340 13.493 1.00 76.00 264 GLY A C 1
ATOM 2085 O O . GLY A 1 264 ? 6.791 1.393 13.658 1.00 76.00 264 GLY A O 1
ATOM 2086 N N . GLU A 1 265 ? 6.459 3.606 13.511 1.00 65.50 265 GLU A N 1
ATOM 2087 C CA . GLU A 1 265 ? 7.874 3.975 13.719 1.00 65.50 265 GLU A CA 1
ATOM 2088 C C . GLU A 1 265 ? 8.463 3.432 15.034 1.00 65.50 265 GLU A C 1
ATOM 2090 O O . GLU A 1 265 ? 9.674 3.232 15.158 1.00 65.50 265 GLU A O 1
ATOM 2095 N N . ARG A 1 266 ? 7.606 3.192 16.033 1.00 55.84 266 ARG A N 1
ATOM 2096 C CA . ARG A 1 266 ? 7.948 2.455 17.250 1.00 55.84 266 ARG A CA 1
ATOM 2097 C C . ARG A 1 266 ? 7.066 1.210 17.345 1.00 55.84 266 ARG A C 1
ATOM 2099 O O . ARG A 1 266 ? 5.845 1.353 17.263 1.00 55.84 266 ARG A O 1
ATOM 2106 N N . PRO A 1 267 ? 7.646 0.017 17.570 1.00 59.12 267 PRO A N 1
ATOM 2107 C CA . PRO A 1 267 ? 6.869 -1.198 17.770 1.00 59.12 267 PRO A CA 1
ATOM 2108 C C . PRO A 1 267 ? 5.916 -1.034 18.949 1.00 59.12 267 PRO A C 1
ATOM 2110 O O . PRO A 1 267 ? 6.320 -0.552 20.012 1.00 59.12 267 PRO A O 1
ATOM 2113 N N . VAL A 1 268 ? 4.673 -1.477 18.792 1.00 61.97 268 VAL A N 1
ATOM 2114 C CA . VAL A 1 268 ? 3.659 -1.430 19.852 1.00 61.97 268 VAL A CA 1
ATOM 2115 C C . VAL A 1 268 ? 4.118 -2.225 21.086 1.00 61.97 268 VAL A C 1
ATOM 2117 O O . VAL A 1 268 ? 3.908 -1.785 22.217 1.00 61.97 268 VAL A O 1
ATOM 2120 N N . ALA A 1 269 ? 4.882 -3.306 20.891 1.00 58.50 269 ALA A N 1
ATOM 2121 C CA . ALA A 1 269 ? 5.581 -4.035 21.954 1.00 58.50 269 ALA A CA 1
ATOM 2122 C C . ALA A 1 269 ? 6.422 -3.147 22.900 1.00 58.50 269 ALA A C 1
ATOM 2124 O O . ALA A 1 269 ? 6.470 -3.401 24.102 1.00 58.50 269 ALA A O 1
ATOM 2125 N N . SER A 1 270 ? 7.027 -2.062 22.403 1.00 57.38 270 SER A N 1
ATOM 2126 C CA . SER A 1 270 ? 7.810 -1.139 23.243 1.00 57.38 270 SER A CA 1
ATOM 2127 C C . SER A 1 270 ? 6.945 -0.301 24.196 1.00 57.38 270 SER A C 1
ATOM 2129 O O . SER A 1 270 ? 7.414 0.106 25.259 1.00 57.38 270 SER A O 1
ATOM 2131 N N . LEU A 1 271 ? 5.671 -0.079 23.851 1.00 59.66 271 LEU A N 1
ATOM 2132 C CA . LEU A 1 271 ? 4.692 0.570 24.727 1.00 59.66 271 LEU A CA 1
ATOM 2133 C C . LEU A 1 271 ? 4.212 -0.392 25.821 1.00 59.66 271 LEU A C 1
ATOM 2135 O O . LEU A 1 271 ? 4.038 0.033 26.961 1.00 59.66 271 LEU A O 1
ATOM 2139 N N . ILE A 1 272 ? 4.068 -1.685 25.500 1.00 61.41 272 ILE A N 1
ATOM 2140 C CA . ILE A 1 272 ? 3.742 -2.736 26.481 1.00 61.41 272 ILE A CA 1
ATOM 2141 C C . ILE A 1 272 ? 4.862 -2.859 27.515 1.00 61.41 272 ILE A C 1
ATOM 2143 O O . ILE A 1 272 ? 4.592 -2.828 28.712 1.00 61.41 272 ILE A O 1
ATOM 2147 N N . GLU A 1 273 ? 6.119 -2.943 27.072 1.00 61.47 273 GLU A N 1
ATOM 2148 C CA . GLU A 1 273 ? 7.268 -3.026 27.982 1.00 61.47 273 GLU A CA 1
ATOM 2149 C C . GLU A 1 273 ? 7.366 -1.803 28.901 1.00 61.47 273 GLU A C 1
ATOM 2151 O O . GLU A 1 273 ? 7.653 -1.949 30.088 1.00 61.47 273 GLU A O 1
ATOM 2156 N N . ALA A 1 274 ? 7.094 -0.602 28.379 1.00 57.47 274 ALA A N 1
ATOM 2157 C CA . ALA A 1 274 ? 7.074 0.621 29.176 1.00 57.47 274 ALA A CA 1
ATOM 2158 C C . ALA A 1 274 ? 5.935 0.623 30.212 1.00 57.47 274 ALA A C 1
ATOM 2160 O O . ALA A 1 274 ? 6.173 0.989 31.363 1.00 57.47 274 ALA A O 1
ATOM 2161 N N . ALA A 1 275 ? 4.733 0.177 29.833 1.00 59.81 275 ALA A N 1
ATOM 2162 C CA . ALA A 1 275 ? 3.594 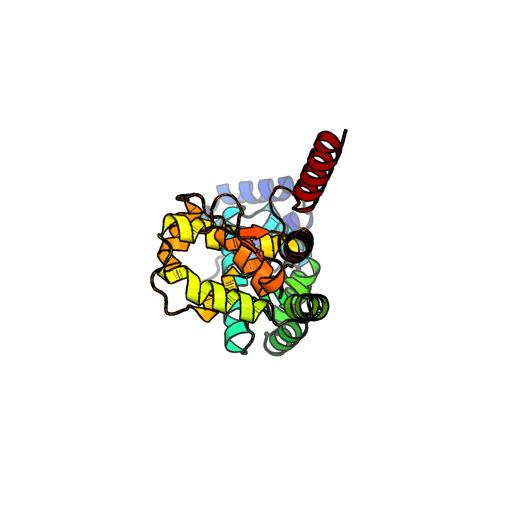0.054 30.743 1.00 59.81 275 ALA A CA 1
ATOM 2163 C C . ALA A 1 275 ? 3.863 -0.969 31.861 1.00 59.81 275 ALA A C 1
ATOM 2165 O O . ALA A 1 275 ? 3.672 -0.659 33.035 1.00 59.81 275 ALA A O 1
ATOM 2166 N N . GLU A 1 276 ? 4.418 -2.140 31.525 1.00 64.62 276 GLU A N 1
ATOM 2167 C CA . GLU A 1 276 ? 4.809 -3.159 32.511 1.00 64.62 276 GLU A CA 1
ATOM 2168 C C . GLU A 1 276 ? 5.910 -2.662 33.466 1.00 64.62 276 GLU A C 1
ATOM 2170 O O . GLU A 1 276 ? 6.001 -3.109 34.612 1.00 64.62 276 GLU A O 1
ATOM 2175 N N . LEU A 1 277 ? 6.783 -1.759 33.006 1.00 59.06 277 LEU A N 1
ATOM 2176 C CA . LEU A 1 277 ? 7.815 -1.146 33.844 1.00 59.06 277 LEU A CA 1
ATOM 2177 C C . LEU A 1 277 ? 7.223 -0.120 34.819 1.00 59.06 277 LEU A C 1
ATOM 2179 O O . LEU A 1 277 ? 7.705 -0.026 35.945 1.00 59.06 277 LEU A O 1
ATOM 2183 N N . ILE A 1 278 ? 6.193 0.621 34.400 1.00 59.84 278 ILE A N 1
ATOM 2184 C CA . ILE A 1 278 ? 5.471 1.594 35.233 1.00 59.84 278 ILE A CA 1
ATOM 2185 C C . ILE A 1 278 ? 4.653 0.872 36.310 1.00 59.84 278 ILE A C 1
ATOM 2187 O O . ILE A 1 278 ? 4.811 1.198 37.483 1.00 59.84 278 ILE A O 1
ATOM 2191 N N . GLU A 1 279 ? 3.889 -0.168 35.958 1.00 58.75 279 GLU A N 1
ATOM 2192 C CA . GLU A 1 279 ? 3.130 -0.970 36.938 1.00 58.75 279 GLU A CA 1
ATOM 2193 C C . GLU A 1 279 ? 4.051 -1.561 38.021 1.00 58.75 279 GLU A C 1
ATOM 2195 O O . GLU A 1 279 ? 3.773 -1.461 39.216 1.00 58.75 279 GLU A O 1
ATOM 2200 N N . LYS A 1 280 ? 5.222 -2.087 37.631 1.00 63.69 280 LYS A N 1
ATOM 2201 C CA . LYS A 1 280 ? 6.227 -2.603 38.582 1.00 63.69 280 LYS A CA 1
ATOM 2202 C C . LYS A 1 280 ? 6.821 -1.535 39.503 1.00 63.69 280 LYS A C 1
ATOM 2204 O O . LYS A 1 280 ? 7.337 -1.886 40.562 1.00 63.69 280 LYS A O 1
ATOM 2209 N N . LEU A 1 281 ? 6.820 -0.268 39.090 1.00 54.91 281 LEU A N 1
ATOM 2210 C CA . LEU A 1 281 ? 7.293 0.854 39.905 1.00 54.91 281 LEU A CA 1
ATOM 2211 C C . LEU A 1 281 ? 6.211 1.377 40.858 1.00 54.91 281 LEU A C 1
ATOM 2213 O O . LEU A 1 281 ? 6.559 1.966 41.874 1.00 54.91 281 LEU A O 1
ATOM 2217 N N . GLU A 1 282 ? 4.932 1.164 40.551 1.00 51.91 282 GLU A N 1
ATOM 2218 C CA . GLU A 1 282 ? 3.806 1.548 41.414 1.00 51.91 282 GLU A CA 1
ATOM 2219 C C . GLU A 1 282 ? 3.494 0.494 42.490 1.00 51.91 282 GLU A C 1
ATOM 2221 O O . GLU A 1 282 ? 2.975 0.829 43.556 1.00 51.91 282 GLU A O 1
ATOM 2226 N N . GLU A 1 283 ? 3.851 -0.772 42.251 1.00 58.56 283 GLU A N 1
ATOM 2227 C CA . GLU A 1 283 ? 3.715 -1.872 43.219 1.00 58.56 283 GLU A CA 1
ATOM 2228 C C . GLU A 1 283 ? 4.879 -1.982 44.236 1.00 58.56 283 GLU A C 1
ATOM 2230 O O . GLU A 1 283 ? 4.816 -2.822 45.142 1.00 58.56 283 GLU A O 1
ATOM 2235 N N . GLY A 1 284 ? 5.936 -1.167 44.102 1.00 44.34 284 GLY A N 1
ATOM 2236 C CA . GLY A 1 284 ? 7.152 -1.190 44.940 1.00 44.34 284 GLY A CA 1
ATOM 2237 C C . GLY A 1 284 ? 7.306 0.009 45.868 1.00 44.34 284 GLY A C 1
ATOM 2238 O O . GLY A 1 284 ? 7.706 -0.213 47.036 1.00 44.34 284 GLY A O 1
#

Secondary structure (DSSP, 8-state):
-PPP--HHHHHHHHHHHTTT-HHHHHHHHHHHHTTS-HHHHHHHHHHHHTTS-HHHHHHHHHHHS-HHHHHHHHHHHHHHHHHHHHHTTPPBTTTEEEETTEEEEEHHHHHHHHHHS-HHHHHHHHHHHHTTSEEEESS-HHHHHHHHHTS-HHHHHHHHHHHHGGGS-HHHHHHHHHHHHHHHHHHH---HHHHHHHHTTT-HHHHHHHHHHTTT------HHHHHHHHHTT-GGGEEE-SS-TTSEEE-HHHHHHHHHH---SS-HHHHHHHHHHHHHHH--

pLDDT: mean 83.97, std 11.81, range [37.78, 98.25]

Foldseek 3Di:
DDDDDPVVLLVCLLVQLVVLDLVSNVVSLVVCCVPDPPVVSVVSLVVSLVPHDPVSNVSCLVRPDDPVVSVVVQVVVLVVLVVVLVVVVHAELFAWYADPLAIEGEPVSVVVVLVPDDPVVNVVVVVCCVVSNYHYDPDTLQVVLCVVLVHNLLVLLLVCLVVCVVVDDLQQNLVLVVQLQVFQCVQRVGRNVSVNCVVPVVDPSVVVSVVCNVVNSHDDDDVNLVSNLVSSVNVVQWDQDPVDNVDTDGHPVSLVSSQNRTDDPDRSVVVVVVVVVVVVVVVD